Protein AF-A0A6J8ASG1-F1 (afdb_monomer_lite)

InterPro domains:
  IPR044840 Nucleoporin Nup188 [PTHR31431] (2-262)

Secondary structure (DSSP, 8-state):
-HHHHHHHHHHHT-HHHHHHHHHHHHS-S------HHHHHHHHH-----SS--HHHHHHHHHHHHHHHHHHHHHGGGS--HHHHHH-SS--TTTS---SBS--SPP-TT--SPPBHHHHHHIIIIIIIHHHHHHHT-----S---S----PPPHHHHHHHHHHHH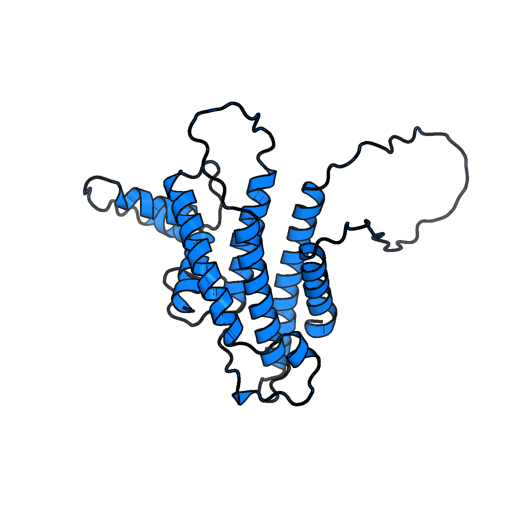HHHHHHHHHHHH-TTS-HHHHHHHHHHHHHHHHHHHHHHHHHHHHHS---------------------------------HHHHHHHHHHHHHHHT--

Foldseek 3Di:
DQLLLQLLLLCLLQLVLVQVVVVVVPDDPDDDPPPVPPNVVSLPDSDDDPDHDLVSQVVNLVSLVVSLVVLVVVLVLFDALVCLVPDLDDDLVSRDQQADLDQDDGHNPDPDGHHLNPLLSCQVSRLLVLLVVVLVCPDDDPDDPDDDRDRRDNVSSLSSNLSSLRSSLRSLSSQLSDPPRDPVSNLSSLVSVLVSLVVSLVSVVVSVVSPDPPPPDDPDDDDDDDDDDDDDPDDDPDDDDDPDDVSVVSSVVSVVSSVPPSD

Organism: Mytilus coruscus (NCBI:txid42192)

Sequence (263 aa):
MMYMSQTFIAFLMRPRYLQQILEQQNGPTSRPRFTASPVLQQQSSTEDIDKPSKQLVHIQHRMLDVLSYSLSSLKKFTPDLCEILHEQNMDYSEFDPFLALAFSGPSPDQDSIPSFGTFTSCIRDVCVKLLMKEVRSPHKNSNSEDGSPELIPKNLIHYVMENALYIVMSQATRYLRDPHLPSSEKQLLKRELGTEMNYFLMELQRYLRRGTPSSPSAAKSPRPGLSTTTPLLGRSLSQSSFASTPETEFFKFVQEFVIQVLK

pLDDT: mean 78.83, std 21.43, range [29.73, 98.44]

Radius of gyration: 22.39 Å; chains: 1; bounding box: 78×38×60 Å

Structure (mmCIF, N/CA/C/O backbone):
data_AF-A0A6J8ASG1-F1
#
_entry.id   AF-A0A6J8ASG1-F1
#
loop_
_atom_site.group_PDB
_atom_site.id
_atom_site.type_symbol
_atom_site.label_atom_id
_atom_site.label_alt_id
_atom_site.label_comp_id
_atom_site.label_asym_id
_atom_site.label_entity_id
_atom_site.label_seq_id
_atom_site.pdbx_PDB_ins_code
_atom_site.Cartn_x
_atom_site.Cartn_y
_atom_site.Cartn_z
_atom_site.occupancy
_atom_site.B_iso_or_equiv
_atom_site.auth_seq_id
_atom_site.auth_comp_id
_atom_site.auth_asym_id
_atom_site.auth_atom_id
_atom_site.pdbx_PDB_model_num
ATOM 1 N N . MET A 1 1 ? -14.259 -6.152 -5.388 1.00 81.44 1 MET A N 1
ATOM 2 C CA . MET A 1 1 ? -13.269 -5.903 -4.313 1.00 81.44 1 MET A CA 1
ATOM 3 C C . MET A 1 1 ? -12.611 -4.541 -4.464 1.00 81.44 1 MET A C 1
ATOM 5 O O . MET A 1 1 ? -12.767 -3.746 -3.558 1.00 81.44 1 MET A O 1
ATOM 9 N N . MET A 1 2 ? -11.997 -4.221 -5.609 1.00 86.00 2 MET A N 1
ATOM 10 C CA . MET A 1 2 ? -11.327 -2.928 -5.850 1.00 86.00 2 MET A CA 1
ATOM 11 C C . MET A 1 2 ? -12.166 -1.680 -5.523 1.00 86.00 2 MET A C 1
ATOM 13 O O . MET A 1 2 ? -11.762 -0.891 -4.673 1.00 86.00 2 MET A O 1
ATOM 17 N N . TYR A 1 3 ? -13.355 -1.541 -6.121 1.00 87.12 3 TYR A N 1
ATOM 18 C CA . TYR A 1 3 ? -14.249 -0.404 -5.855 1.00 87.12 3 TYR A CA 1
ATOM 19 C C . TYR A 1 3 ? -14.647 -0.299 -4.380 1.00 87.12 3 TYR A C 1
ATOM 21 O O . TYR A 1 3 ? -14.571 0.766 -3.784 1.00 87.12 3 TYR A O 1
ATOM 29 N N . MET A 1 4 ? -14.979 -1.432 -3.755 1.00 89.81 4 MET A N 1
ATOM 30 C CA . MET A 1 4 ? -15.307 -1.480 -2.329 1.00 89.81 4 MET A CA 1
ATOM 31 C C . MET A 1 4 ? -14.129 -1.019 -1.461 1.00 89.81 4 MET A C 1
ATOM 33 O O . MET A 1 4 ? -14.323 -0.218 -0.552 1.00 89.81 4 MET A O 1
ATOM 37 N N . SER A 1 5 ? -12.908 -1.488 -1.750 1.00 92.00 5 SER A N 1
ATOM 38 C CA . SER A 1 5 ? -11.701 -1.072 -1.033 1.00 92.00 5 SER A CA 1
ATOM 39 C C . SER A 1 5 ? -11.482 0.433 -1.151 1.00 92.00 5 SER A C 1
ATOM 41 O O . SER A 1 5 ? -11.270 1.093 -0.140 1.00 92.00 5 SER A O 1
ATOM 43 N N . GLN A 1 6 ? -11.611 0.989 -2.355 1.00 93.06 6 GLN A N 1
ATOM 44 C CA . GLN A 1 6 ? -11.495 2.425 -2.603 1.00 93.06 6 GLN A CA 1
ATOM 45 C C . GLN A 1 6 ? -12.528 3.238 -1.821 1.00 93.06 6 GLN A C 1
ATOM 47 O O . GLN A 1 6 ? -12.157 4.173 -1.112 1.00 93.06 6 GLN A O 1
ATOM 52 N N . THR A 1 7 ? -13.804 2.854 -1.885 1.00 93.81 7 THR A N 1
ATOM 53 C CA . THR A 1 7 ? -14.880 3.509 -1.135 1.00 93.81 7 THR A CA 1
ATOM 54 C C . THR A 1 7 ? -14.634 3.427 0.373 1.00 93.81 7 THR A C 1
ATOM 56 O O . THR A 1 7 ? -14.780 4.420 1.085 1.00 93.81 7 THR A O 1
ATOM 59 N N . PHE A 1 8 ? -14.204 2.270 0.883 1.00 95.38 8 PHE A N 1
ATOM 60 C CA . PHE A 1 8 ? -13.930 2.101 2.310 1.00 95.38 8 PHE A CA 1
ATOM 61 C C . PHE A 1 8 ? -12.750 2.944 2.771 1.00 95.38 8 PHE A C 1
ATOM 63 O O . PHE A 1 8 ? -12.862 3.622 3.790 1.00 95.38 8 PHE A O 1
ATOM 70 N N . ILE A 1 9 ? -11.658 2.971 2.007 1.00 96.25 9 ILE A N 1
ATOM 71 C CA . ILE A 1 9 ? -10.519 3.848 2.283 1.00 96.25 9 ILE A CA 1
ATOM 72 C C . ILE A 1 9 ? -10.985 5.310 2.283 1.00 96.25 9 ILE A C 1
ATOM 74 O O . ILE A 1 9 ? -10.692 6.037 3.230 1.00 96.25 9 ILE A O 1
ATOM 78 N N . ALA A 1 10 ? -11.782 5.731 1.295 1.00 94.62 10 ALA A N 1
ATOM 79 C CA . ALA A 1 10 ? -12.284 7.100 1.206 1.00 94.62 10 ALA A CA 1
ATOM 80 C C . ALA A 1 10 ? -13.092 7.530 2.443 1.00 94.62 10 ALA A C 1
ATOM 82 O O . ALA A 1 10 ? -12.917 8.653 2.926 1.00 94.62 10 ALA A O 1
ATOM 83 N N . PHE A 1 11 ? -13.941 6.652 2.980 1.00 94.50 11 PHE A N 1
ATOM 84 C CA . PHE A 1 11 ? -14.685 6.917 4.214 1.00 94.50 11 PHE A CA 1
ATOM 85 C C . PHE A 1 11 ? -13.800 6.878 5.463 1.00 94.50 11 PHE A C 1
ATOM 87 O O . PHE A 1 11 ? -13.909 7.754 6.320 1.00 94.50 11 PHE A O 1
ATOM 94 N N . LEU A 1 12 ? -12.897 5.899 5.570 1.00 94.69 12 LEU A N 1
ATOM 95 C CA . LEU A 1 12 ? -12.001 5.746 6.721 1.00 94.69 12 LEU A CA 1
ATOM 96 C C . LEU A 1 12 ? -11.049 6.940 6.882 1.00 94.69 12 LEU A C 1
ATOM 98 O O . LEU A 1 12 ? -10.751 7.336 8.008 1.00 94.69 12 LEU A O 1
ATOM 102 N N . MET A 1 13 ? -10.633 7.559 5.775 1.00 92.94 13 MET A N 1
ATOM 103 C CA . MET A 1 13 ? -9.840 8.796 5.768 1.00 92.94 13 MET A CA 1
ATOM 104 C C . MET A 1 13 ? -10.594 10.026 6.286 1.00 92.94 13 MET A C 1
ATOM 106 O O . MET A 1 13 ? -9.968 11.031 6.631 1.00 92.94 13 MET A O 1
ATOM 110 N N . ARG A 1 14 ? -11.931 9.974 6.295 1.00 91.38 14 ARG A N 1
ATOM 111 C CA . ARG A 1 14 ? -12.829 11.104 6.566 1.00 91.38 14 ARG A CA 1
ATOM 112 C C . ARG A 1 14 ? -13.799 10.742 7.693 1.00 91.38 14 ARG A C 1
ATOM 114 O O . ARG A 1 14 ? -15.012 10.662 7.480 1.00 91.38 14 ARG A O 1
ATOM 121 N N . PRO A 1 15 ? -13.293 10.532 8.920 1.00 89.06 15 PRO A N 1
ATOM 122 C CA . PRO A 1 15 ? -14.107 10.024 10.019 1.00 89.06 15 PRO A CA 1
ATOM 123 C C . PRO A 1 15 ? -15.251 10.984 10.390 1.00 89.06 15 PRO A C 1
ATOM 125 O O . PRO A 1 15 ? -16.315 10.522 10.792 1.00 89.06 15 PRO A O 1
ATOM 128 N N . ARG A 1 16 ? -15.076 12.303 10.197 1.00 88.25 16 ARG A N 1
ATOM 129 C CA . ARG A 1 16 ? -16.136 13.315 10.385 1.00 88.25 16 ARG A CA 1
ATOM 130 C C . ARG A 1 16 ? -17.312 13.114 9.445 1.00 88.25 16 ARG A C 1
ATOM 132 O O . ARG A 1 16 ? -18.456 13.101 9.888 1.00 88.25 16 ARG A O 1
ATOM 139 N N . TYR A 1 17 ? -17.018 12.915 8.164 1.00 88.62 17 TYR A N 1
ATOM 140 C CA . TYR A 1 17 ? -18.048 12.670 7.167 1.00 88.62 17 TYR A CA 1
ATOM 141 C C . TYR A 1 17 ? -18.805 11.370 7.463 1.00 88.62 17 TYR A C 1
ATOM 143 O O . TYR A 1 17 ? -20.034 11.349 7.450 1.00 88.62 17 TYR A O 1
ATOM 151 N N . LEU A 1 18 ? -18.080 10.310 7.835 1.00 89.00 18 LEU A N 1
ATOM 152 C CA . LEU A 1 18 ? -18.690 9.043 8.234 1.00 89.00 18 LEU A CA 1
ATOM 153 C C . LEU A 1 18 ? -19.595 9.201 9.467 1.00 89.00 18 LEU A C 1
ATOM 155 O O . LEU A 1 18 ? -20.713 8.693 9.469 1.00 89.00 18 LEU A O 1
ATOM 159 N N . GLN A 1 19 ? -19.159 9.943 10.490 1.00 88.94 19 GLN A N 1
ATOM 160 C CA . GLN A 1 19 ? -19.978 10.213 11.674 1.00 88.94 19 GLN A CA 1
ATOM 161 C C . GLN A 1 19 ? -21.281 10.934 11.314 1.00 88.94 19 GLN A C 1
ATOM 163 O O . GLN A 1 19 ? -22.344 10.546 11.791 1.00 88.94 19 GLN A O 1
ATOM 168 N N . GLN A 1 20 ? -21.212 11.934 10.437 1.00 86.06 20 GLN A N 1
ATOM 169 C CA . GLN A 1 20 ? -22.385 12.681 10.003 1.00 86.06 20 GLN A CA 1
ATOM 170 C C . GLN A 1 20 ? -23.402 11.791 9.273 1.00 86.06 20 GLN A C 1
ATOM 172 O O . GLN A 1 20 ? -24.600 11.899 9.528 1.00 86.06 20 GLN A O 1
ATOM 177 N N . ILE A 1 21 ? -22.943 10.900 8.387 1.00 88.31 21 ILE A N 1
ATOM 178 C CA . ILE A 1 21 ? -23.825 9.948 7.693 1.00 88.31 21 ILE A CA 1
ATOM 179 C C . ILE A 1 21 ? -24.545 9.052 8.708 1.00 88.31 21 ILE A C 1
ATOM 181 O O . ILE A 1 21 ? -25.750 8.836 8.595 1.00 88.31 21 ILE A O 1
ATOM 185 N N . LEU A 1 22 ? -23.828 8.565 9.724 1.00 88.25 22 LEU A N 1
ATOM 186 C CA . LEU A 1 22 ? -24.407 7.719 10.772 1.00 88.25 22 LEU A CA 1
ATOM 187 C C . LEU A 1 22 ? -25.430 8.483 11.628 1.00 88.25 22 LEU A C 1
ATOM 189 O O . LEU A 1 22 ? -26.488 7.950 11.955 1.00 88.25 22 LEU A O 1
ATOM 193 N N . GLU A 1 23 ? -25.153 9.744 11.958 1.00 86.06 23 GLU A N 1
ATOM 194 C CA . GLU A 1 23 ? -26.078 10.605 12.704 1.00 86.06 23 GLU A CA 1
ATOM 195 C C . GLU A 1 23 ? -27.350 10.923 11.903 1.00 86.06 23 GLU A C 1
ATOM 197 O O . GLU A 1 23 ? -28.443 10.936 12.469 1.00 86.06 23 GLU A O 1
ATOM 202 N N . GLN A 1 24 ? -27.237 11.112 10.584 1.00 82.12 24 GLN A N 1
ATOM 203 C CA . GLN A 1 24 ? -28.389 11.317 9.699 1.00 82.12 24 GLN A CA 1
ATOM 204 C C . GLN A 1 24 ? -29.302 10.087 9.618 1.00 82.12 24 GLN A C 1
ATOM 206 O O . GLN A 1 24 ? -30.515 10.245 9.498 1.00 82.12 24 GLN A O 1
ATOM 211 N N . GLN A 1 25 ? -28.748 8.875 9.712 1.00 74.38 25 GLN A N 1
ATOM 212 C CA . GLN A 1 25 ? -29.531 7.634 9.684 1.00 74.38 25 GLN A CA 1
ATOM 213 C C . GLN A 1 25 ? -30.264 7.342 11.002 1.00 74.38 25 GLN A C 1
ATOM 215 O O . GLN A 1 25 ? -31.289 6.665 10.989 1.00 74.38 25 GLN A O 1
ATOM 220 N N . ASN A 1 26 ? -29.774 7.868 12.127 1.00 67.00 26 ASN A N 1
ATOM 221 C CA . ASN A 1 26 ? -30.341 7.625 13.457 1.00 67.00 26 ASN A CA 1
ATOM 222 C C . ASN A 1 26 ? -31.403 8.661 13.888 1.00 67.00 26 ASN A C 1
ATOM 224 O O . ASN A 1 26 ? -32.018 8.506 14.945 1.00 67.00 26 ASN A O 1
ATOM 228 N N . GLY A 1 27 ? -31.611 9.736 13.121 1.00 57.19 27 GLY A N 1
ATOM 229 C CA . GLY A 1 27 ? -32.615 10.759 13.428 1.00 57.19 27 GLY A CA 1
ATOM 230 C C . GLY A 1 27 ? -34.039 10.334 13.030 1.00 57.19 27 GLY A C 1
ATOM 231 O O . GLY A 1 27 ? -34.211 9.691 11.994 1.00 57.19 27 GLY A O 1
ATOM 232 N N . PRO A 1 28 ? -35.093 10.717 13.785 1.00 52.94 28 PRO A N 1
ATOM 233 C CA . PRO A 1 28 ? -36.467 10.538 13.322 1.00 52.94 28 PRO A CA 1
ATOM 234 C C . PRO A 1 28 ? -36.624 11.340 12.032 1.00 52.94 28 PRO A C 1
ATOM 236 O O . PRO A 1 28 ? -36.251 12.510 12.032 1.00 52.94 28 PRO A O 1
ATOM 239 N N . THR A 1 29 ? -37.137 10.719 10.962 1.00 52.03 29 THR A N 1
ATOM 240 C CA . THR A 1 29 ? -37.460 11.311 9.646 1.00 52.03 29 THR A CA 1
ATOM 241 C C . THR A 1 29 ? -37.723 12.817 9.726 1.00 52.03 29 THR A C 1
ATOM 243 O O . THR A 1 29 ? -38.857 13.259 9.906 1.00 52.03 29 THR A O 1
ATOM 246 N N . SER A 1 30 ? -36.666 13.618 9.623 1.00 45.28 30 SER A N 1
ATOM 247 C CA . SER A 1 30 ? -36.741 15.068 9.696 1.00 45.28 30 SER A CA 1
ATOM 248 C C . SER A 1 30 ? -36.049 15.600 8.463 1.00 45.28 30 SER A C 1
ATOM 250 O O . SER A 1 30 ? -34.918 15.246 8.141 1.00 45.28 30 SER A O 1
ATOM 252 N N . ARG A 1 31 ? -36.846 16.372 7.734 1.00 46.69 31 ARG A N 1
ATOM 253 C CA . ARG A 1 31 ? -36.646 16.927 6.398 1.00 46.69 31 ARG A CA 1
ATOM 254 C C . ARG A 1 31 ? -35.209 17.403 6.148 1.00 46.69 31 ARG A C 1
ATOM 256 O O . ARG A 1 31 ? -34.569 17.907 7.072 1.00 46.69 31 ARG A O 1
ATOM 263 N N . PRO A 1 32 ? -34.731 17.351 4.893 1.00 43.59 32 PRO A N 1
ATOM 264 C CA . PRO A 1 32 ? -33.376 17.757 4.570 1.00 43.59 32 PRO A CA 1
ATOM 265 C C . PRO A 1 32 ? -33.218 19.252 4.859 1.00 43.59 32 PRO A C 1
ATOM 267 O O . PRO A 1 32 ? -33.731 20.106 4.136 1.00 43.59 32 PRO A O 1
ATOM 270 N N . ARG A 1 33 ? -32.497 19.592 5.932 1.00 44.00 33 ARG A N 1
ATOM 271 C CA . ARG A 1 33 ? -31.908 20.924 6.067 1.00 44.00 33 ARG A CA 1
ATOM 272 C C . ARG A 1 33 ? -30.740 20.977 5.091 1.00 44.00 33 ARG A C 1
ATOM 274 O O . ARG A 1 33 ? -29.605 20.702 5.459 1.00 44.00 33 ARG A O 1
ATOM 281 N N . PHE A 1 34 ? -31.032 21.317 3.839 1.00 44.97 34 PHE A N 1
ATOM 282 C CA . PHE A 1 34 ? -30.025 21.767 2.885 1.00 44.97 34 PHE A CA 1
ATOM 283 C C . PHE A 1 34 ? -29.483 23.129 3.339 1.00 44.97 34 PHE A C 1
ATOM 285 O O . PHE A 1 34 ? -29.792 24.169 2.769 1.00 44.97 34 PHE A O 1
ATOM 292 N N . THR A 1 35 ? -28.650 23.138 4.376 1.00 44.16 35 THR A N 1
ATOM 293 C CA . THR A 1 35 ? -27.533 24.077 4.409 1.00 44.16 35 THR A CA 1
ATOM 294 C C . THR A 1 35 ? -26.377 23.329 3.754 1.00 44.16 35 THR A C 1
ATOM 296 O O . THR A 1 35 ? -25.654 22.568 4.383 1.00 44.16 35 THR A O 1
ATOM 299 N N . ALA A 1 36 ? -26.256 23.467 2.433 1.00 48.47 36 ALA A N 1
ATOM 300 C CA . ALA A 1 36 ? -25.271 22.739 1.627 1.00 48.47 36 ALA A CA 1
ATOM 301 C C . ALA A 1 36 ? -23.806 23.051 2.016 1.00 48.47 36 ALA A C 1
ATOM 303 O O . ALA A 1 36 ? -22.899 22.302 1.670 1.00 48.47 36 ALA A O 1
ATOM 304 N N . SER A 1 37 ? -23.572 24.129 2.771 1.00 48.84 37 SER A N 1
ATOM 305 C CA . SER A 1 37 ? -22.233 24.641 3.080 1.00 48.84 37 SER A CA 1
ATOM 306 C C . SER A 1 37 ? -21.401 23.756 4.042 1.00 48.84 37 SER A C 1
ATOM 308 O O . SER A 1 37 ? -20.299 23.360 3.663 1.00 48.84 37 SER A O 1
ATOM 310 N N . PRO A 1 38 ? -21.884 23.343 5.238 1.00 55.47 38 PRO A N 1
ATOM 311 C CA . PRO A 1 38 ? -21.090 22.506 6.152 1.00 55.47 38 PRO A CA 1
ATOM 312 C C . PRO A 1 38 ? -20.837 21.070 5.662 1.00 55.47 38 PRO A C 1
ATOM 314 O O . PRO A 1 38 ? -19.807 20.492 6.005 1.00 55.47 38 PRO A O 1
ATOM 317 N N . VAL A 1 39 ? -21.743 20.488 4.864 1.00 54.56 39 VAL A N 1
ATOM 318 C CA . VAL A 1 39 ? -21.630 19.089 4.402 1.00 54.56 39 VAL A CA 1
ATOM 319 C C . VAL A 1 39 ? -20.539 18.938 3.342 1.00 54.56 39 VAL A C 1
ATOM 321 O O . VAL A 1 39 ? -19.682 18.068 3.472 1.00 54.56 39 VAL A O 1
ATOM 324 N N . LEU A 1 40 ? -20.510 19.836 2.349 1.00 56.50 40 LEU A N 1
ATOM 325 C CA . LEU A 1 40 ? -19.475 19.856 1.307 1.00 56.50 40 LEU A CA 1
ATOM 326 C C . LEU A 1 40 ? -18.078 20.073 1.904 1.00 56.50 40 LEU A C 1
ATOM 328 O O . LEU A 1 40 ? -17.109 19.425 1.509 1.00 56.50 40 LEU A O 1
ATOM 332 N N . GLN A 1 41 ? -17.970 20.946 2.911 1.00 60.34 41 GLN A N 1
ATOM 333 C CA . GLN A 1 41 ? -16.689 21.218 3.555 1.00 60.34 41 GLN A CA 1
ATOM 334 C C . GLN A 1 41 ? -16.189 20.011 4.367 1.00 60.34 41 GLN A C 1
ATOM 336 O O . GLN A 1 41 ? -14.999 19.695 4.330 1.00 60.34 41 GLN A O 1
ATOM 341 N N . GLN A 1 42 ? -17.083 19.271 5.028 1.00 59.69 42 GLN A N 1
ATOM 342 C CA . GLN A 1 42 ? -16.719 18.067 5.784 1.00 59.69 42 GLN A CA 1
ATOM 343 C C . GLN A 1 42 ? -16.468 16.835 4.904 1.00 59.69 42 GLN A C 1
ATOM 345 O O . GLN A 1 42 ? -15.614 16.027 5.262 1.00 59.69 42 GLN A O 1
ATOM 350 N N . GLN A 1 43 ? -17.101 16.726 3.730 1.00 59.38 43 GLN A N 1
ATOM 351 C CA . GLN A 1 43 ? -16.775 15.711 2.712 1.00 59.38 43 GLN A CA 1
ATOM 352 C C . GLN A 1 43 ? -15.320 15.795 2.234 1.00 59.38 43 GLN A C 1
ATOM 354 O O . GLN A 1 43 ? -14.708 14.787 1.886 1.00 59.38 43 GLN A O 1
ATOM 359 N N . SER A 1 44 ? -14.741 16.994 2.238 1.00 63.75 44 SER A N 1
ATOM 360 C CA . SER A 1 44 ? -13.332 17.201 1.892 1.00 63.75 44 SER A CA 1
ATOM 361 C C . SER A 1 44 ? -12.378 17.091 3.089 1.00 63.75 44 SER A C 1
ATOM 363 O O . SER A 1 44 ? -11.172 16.939 2.905 1.00 63.75 44 SER A O 1
ATOM 365 N N . SER A 1 45 ? -12.900 17.144 4.320 1.00 74.06 45 SER A N 1
ATOM 366 C CA . SER A 1 45 ? -12.084 17.210 5.530 1.00 74.06 45 SER A CA 1
ATOM 367 C C . SER A 1 45 ? -11.536 15.838 5.921 1.00 74.06 45 SER A C 1
ATOM 369 O O . SER A 1 45 ? -12.278 14.908 6.238 1.00 74.06 45 SER A O 1
ATOM 371 N N . THR A 1 46 ? -10.209 15.738 5.973 1.00 76.31 46 THR A N 1
ATOM 372 C CA . THR A 1 46 ? -9.473 14.590 6.527 1.00 76.31 46 THR A CA 1
ATOM 373 C C . THR A 1 46 ? -9.078 14.806 7.992 1.00 76.31 46 THR A C 1
ATOM 375 O O . THR A 1 46 ? -8.147 14.157 8.488 1.00 76.31 46 THR A O 1
ATOM 378 N N . GLU A 1 47 ? -9.701 15.784 8.660 1.00 76.94 47 GLU A N 1
ATOM 379 C CA . GLU A 1 47 ? -9.434 16.089 10.063 1.00 76.94 47 GLU A CA 1
ATOM 380 C C . GLU A 1 47 ? -10.002 15.011 10.985 1.00 76.94 47 GLU A C 1
ATOM 382 O O . GLU A 1 47 ? -11.048 14.404 10.733 1.00 76.94 47 GLU A O 1
ATOM 387 N N . ASP A 1 48 ? -9.304 14.807 12.097 1.00 73.50 48 ASP A N 1
ATOM 388 C CA . ASP A 1 48 ? -9.709 13.849 13.110 1.00 73.50 48 ASP A CA 1
ATOM 389 C C . ASP A 1 48 ? -10.874 14.359 13.973 1.00 73.50 48 ASP A C 1
ATOM 391 O O . ASP A 1 48 ? -11.207 15.550 14.016 1.00 73.50 48 ASP A O 1
ATOM 395 N N . ILE A 1 49 ? -11.511 13.407 14.657 1.00 79.62 49 ILE A N 1
ATOM 396 C CA . ILE A 1 49 ? -12.528 13.645 15.680 1.00 79.62 49 ILE A CA 1
ATOM 397 C C . ILE A 1 49 ? -11.895 13.368 17.043 1.00 79.62 49 ILE A C 1
ATOM 399 O O . ILE A 1 49 ? -11.400 1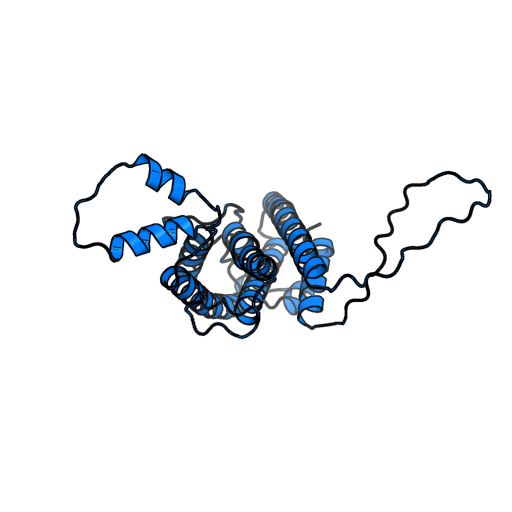2.263 17.269 1.00 79.62 49 ILE A O 1
ATOM 403 N N . ASP A 1 50 ? -11.952 14.343 17.952 1.00 74.81 50 ASP A N 1
ATOM 404 C CA . ASP A 1 50 ? -11.373 14.219 19.298 1.00 74.81 50 ASP A CA 1
ATOM 405 C C . ASP A 1 50 ? -12.099 13.182 20.170 1.00 74.81 50 ASP A C 1
ATOM 407 O O . ASP A 1 50 ? -11.478 12.508 20.991 1.00 74.81 50 ASP A O 1
ATOM 411 N N . LYS A 1 51 ? -13.419 13.036 19.994 1.00 79.62 51 LYS A N 1
ATOM 412 C CA . LYS A 1 51 ? -14.260 12.070 20.718 1.00 79.62 51 LYS A CA 1
ATOM 413 C C . LYS A 1 51 ? -15.186 11.320 19.752 1.00 79.62 51 LYS A C 1
ATOM 415 O O . LYS A 1 51 ? -16.316 11.760 19.543 1.00 79.62 51 LYS A O 1
ATOM 420 N N . PRO A 1 52 ? -14.720 10.221 19.133 1.00 84.88 52 PRO A N 1
ATOM 421 C CA . PRO A 1 52 ? -15.541 9.443 18.213 1.00 84.88 52 PRO A CA 1
ATOM 422 C C . PRO A 1 52 ? -16.661 8.703 18.960 1.00 84.88 52 PRO A C 1
ATOM 424 O O . PRO A 1 52 ? -16.471 8.236 20.085 1.00 84.88 52 PRO A O 1
ATOM 427 N N . SER A 1 53 ? -17.831 8.572 18.329 1.00 87.12 53 SER A N 1
ATOM 428 C CA . SER A 1 53 ? -18.937 7.779 18.878 1.00 87.12 53 SER A CA 1
ATOM 429 C C . SER A 1 53 ? -18.613 6.277 18.853 1.00 87.12 53 SER A C 1
ATOM 431 O O . SER A 1 53 ? -17.867 5.808 17.993 1.00 87.12 53 SER A O 1
ATOM 433 N N . LYS A 1 54 ? -19.199 5.486 19.766 1.00 88.44 54 LYS A N 1
ATOM 434 C CA . LYS A 1 54 ? -19.011 4.018 19.783 1.00 88.44 54 LYS A CA 1
ATOM 435 C C . LYS A 1 54 ? -19.416 3.373 18.454 1.00 88.44 54 LYS A C 1
ATOM 437 O O . LYS A 1 54 ? -18.717 2.499 17.953 1.00 88.44 54 LYS A O 1
ATOM 442 N N . GLN A 1 55 ? -20.518 3.847 17.869 1.00 89.50 55 GLN A N 1
ATOM 443 C CA . GLN A 1 55 ? -20.997 3.381 16.571 1.00 89.50 55 GLN A CA 1
ATOM 444 C C 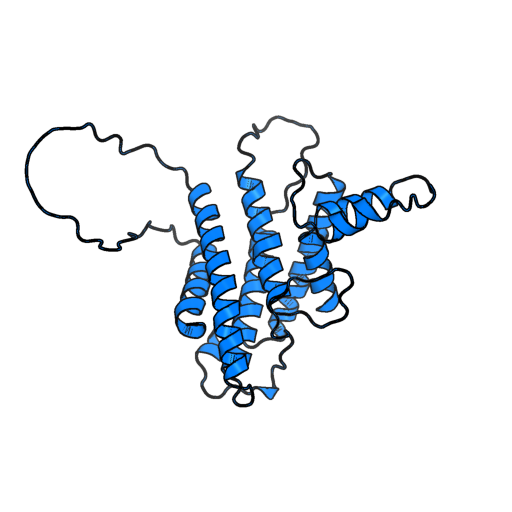. GLN A 1 55 ? -19.993 3.693 15.456 1.00 89.50 55 GLN A C 1
ATOM 446 O O . GLN A 1 55 ? -19.730 2.823 14.634 1.00 89.50 55 GLN A O 1
ATOM 451 N N . LEU A 1 56 ? -19.387 4.887 15.445 1.00 90.75 56 LEU A N 1
ATOM 452 C CA . LEU A 1 56 ? -18.360 5.231 14.460 1.00 90.75 56 LEU A CA 1
ATOM 453 C C . LEU A 1 56 ? -17.175 4.269 14.543 1.00 90.75 56 LEU A C 1
ATOM 455 O O . LEU A 1 56 ? -16.773 3.722 13.522 1.00 90.75 56 LEU A O 1
ATOM 459 N N . VAL A 1 57 ? -16.644 4.032 15.745 1.00 91.12 57 VAL A N 1
ATOM 460 C CA . VAL A 1 57 ? -15.483 3.148 15.920 1.00 91.12 57 VAL A CA 1
ATOM 461 C C . VAL A 1 57 ? -15.815 1.708 15.525 1.00 91.12 57 VAL A C 1
ATOM 463 O O . VAL A 1 57 ? -15.024 1.068 14.835 1.00 91.12 57 VAL A O 1
ATOM 466 N N . HIS A 1 58 ? -17.015 1.225 15.862 1.00 92.06 58 HIS A N 1
ATOM 467 C CA . HIS A 1 58 ? -17.496 -0.083 15.418 1.00 92.06 58 HIS A CA 1
ATOM 468 C C . HIS A 1 58 ? -17.563 -0.186 13.885 1.00 92.06 58 HIS A C 1
ATOM 470 O O . HIS A 1 58 ? -17.079 -1.155 13.305 1.00 92.06 58 HIS A O 1
ATOM 476 N N . ILE A 1 59 ? -18.109 0.824 13.202 1.00 93.94 59 ILE A N 1
ATOM 477 C CA . ILE A 1 59 ? -18.166 0.839 11.734 1.00 93.94 59 ILE A CA 1
ATOM 478 C C . ILE A 1 59 ? -16.759 0.909 11.132 1.00 93.94 59 ILE A C 1
ATOM 480 O O . ILE A 1 59 ? -16.464 0.155 10.209 1.00 93.94 59 ILE A O 1
ATOM 484 N N . GLN A 1 60 ? -15.862 1.732 11.682 1.00 94.69 60 GLN A N 1
ATOM 485 C CA . GLN A 1 60 ? -14.467 1.796 11.238 1.00 94.69 60 GLN A CA 1
ATOM 486 C C . GLN A 1 60 ? -13.760 0.442 11.373 1.00 94.69 60 GLN A C 1
ATOM 488 O O . GLN A 1 60 ? -13.080 0.018 10.440 1.00 94.69 60 GLN A O 1
ATOM 493 N N . HIS A 1 61 ? -13.965 -0.260 12.491 1.00 95.19 61 HIS A N 1
ATOM 494 C CA . HIS A 1 61 ? -13.463 -1.617 12.694 1.00 95.19 61 HIS A CA 1
ATOM 495 C C . HIS A 1 61 ? -13.984 -2.570 11.616 1.00 95.19 61 HIS A C 1
ATOM 497 O O . HIS A 1 61 ? -13.203 -3.237 10.945 1.00 95.19 61 HIS A O 1
ATOM 503 N N . ARG A 1 62 ? -15.304 -2.613 11.398 1.00 95.62 62 ARG A N 1
ATOM 504 C CA . ARG A 1 62 ? -15.922 -3.503 10.402 1.00 95.62 62 ARG A CA 1
ATOM 505 C C . ARG A 1 62 ? -15.458 -3.198 8.977 1.00 95.62 62 ARG A C 1
ATOM 507 O O . ARG A 1 62 ? -15.242 -4.122 8.198 1.00 95.62 62 ARG A O 1
ATOM 514 N N . MET A 1 63 ? -15.280 -1.924 8.635 1.00 96.88 63 MET A N 1
ATOM 515 C CA . MET A 1 63 ? -14.740 -1.521 7.334 1.00 96.88 63 MET A CA 1
ATOM 516 C C . MET A 1 63 ? -13.285 -1.969 7.170 1.00 96.88 63 MET A C 1
ATOM 518 O O . MET A 1 63 ? -12.936 -2.467 6.103 1.00 96.88 63 MET A O 1
ATOM 522 N N . LEU A 1 64 ? -12.456 -1.853 8.214 1.00 96.88 64 LEU A N 1
ATOM 523 C CA . LEU A 1 64 ? -11.078 -2.356 8.202 1.00 96.88 64 LEU A CA 1
ATOM 524 C C . LEU A 1 64 ? -11.003 -3.881 8.120 1.00 96.88 64 LEU A C 1
ATOM 526 O O . LEU A 1 64 ? -10.176 -4.387 7.366 1.00 96.88 64 LEU A O 1
ATOM 530 N N . ASP A 1 65 ? -11.878 -4.610 8.816 1.00 96.38 65 ASP A N 1
ATOM 531 C CA . ASP A 1 65 ? -11.972 -6.071 8.702 1.00 96.38 65 ASP A CA 1
ATOM 532 C C . ASP A 1 65 ? -12.240 -6.484 7.253 1.00 96.38 65 ASP A C 1
ATOM 534 O O . ASP A 1 65 ? -11.513 -7.290 6.678 1.00 96.38 65 ASP A O 1
ATOM 538 N N . VAL A 1 66 ? -13.262 -5.905 6.621 1.00 97.00 66 VAL A N 1
ATOM 539 C CA . VAL A 1 66 ? -13.609 -6.231 5.229 1.00 97.00 66 VAL A CA 1
ATOM 540 C C . VAL A 1 66 ? -12.512 -5.784 4.260 1.00 97.00 66 VAL A C 1
ATOM 542 O O . VAL A 1 66 ? -12.206 -6.490 3.292 1.00 97.00 66 VAL A O 1
ATOM 545 N N . LEU A 1 67 ? -11.885 -4.635 4.528 1.00 97.25 67 LEU A N 1
ATOM 546 C CA . LEU A 1 67 ? -10.734 -4.172 3.764 1.00 97.25 67 LEU A CA 1
ATOM 547 C C . LEU A 1 67 ? -9.580 -5.174 3.869 1.00 97.25 67 LEU A C 1
ATOM 549 O O . LEU A 1 67 ? -8.977 -5.481 2.848 1.00 97.25 67 LEU A O 1
ATOM 553 N N . SER A 1 68 ? -9.328 -5.754 5.045 1.00 97.19 68 SER A N 1
ATOM 554 C CA . SER A 1 68 ? -8.271 -6.751 5.245 1.00 97.19 68 SER A CA 1
ATOM 555 C C . SER A 1 68 ? -8.442 -7.968 4.330 1.00 97.19 68 SER A C 1
ATOM 557 O O . SER A 1 68 ? -7.520 -8.308 3.593 1.00 97.19 68 SER A O 1
ATOM 559 N N . TYR A 1 69 ? -9.646 -8.549 4.263 1.00 96.56 69 TYR A N 1
ATOM 560 C CA . TYR A 1 69 ? -9.942 -9.665 3.359 1.00 96.56 69 TYR A CA 1
ATOM 561 C C . TYR A 1 69 ? -9.804 -9.266 1.889 1.00 96.56 69 TYR A C 1
ATOM 563 O O . TYR A 1 69 ? -9.291 -10.038 1.074 1.00 96.56 69 TYR A O 1
ATOM 571 N N . SER A 1 70 ? -10.240 -8.051 1.548 1.00 96.50 70 SER A N 1
ATOM 572 C CA . SER A 1 70 ? -10.146 -7.531 0.184 1.00 96.50 70 SER A CA 1
ATOM 573 C C . SER A 1 70 ? -8.691 -7.366 -0.252 1.00 96.50 70 SER A C 1
ATOM 575 O O . SER A 1 70 ? -8.331 -7.812 -1.337 1.00 96.50 70 SER A O 1
ATOM 577 N N . LEU A 1 71 ? -7.838 -6.786 0.597 1.00 96.88 71 LEU A N 1
ATOM 578 C CA . LEU A 1 71 ? -6.413 -6.601 0.322 1.00 96.88 71 LEU A CA 1
ATOM 579 C C . LEU A 1 71 ? -5.683 -7.943 0.216 1.00 96.88 71 LEU A C 1
ATOM 581 O O . LEU A 1 71 ? -4.954 -8.169 -0.745 1.00 96.88 71 LEU A O 1
ATOM 585 N N . SER A 1 72 ? -5.933 -8.874 1.135 1.00 96.19 72 SER A N 1
ATOM 586 C CA . SER A 1 72 ? -5.323 -10.208 1.082 1.00 96.19 72 SER A CA 1
ATOM 587 C C . SER A 1 72 ? -5.716 -10.988 -0.168 1.00 96.19 72 SER A C 1
ATOM 589 O O . SER A 1 72 ? -4.919 -11.766 -0.691 1.00 96.19 72 SER A O 1
ATOM 591 N N . SER A 1 73 ? -6.926 -10.755 -0.678 1.00 95.31 73 SER A N 1
ATOM 592 C CA . SER A 1 73 ? -7.370 -11.327 -1.947 1.00 95.31 73 SER A CA 1
ATOM 593 C C . SER A 1 73 ? -6.732 -10.616 -3.143 1.00 95.31 73 SER A C 1
ATOM 595 O O . SER A 1 73 ? -6.264 -11.285 -4.056 1.00 95.31 73 SER A O 1
ATOM 597 N N . LEU A 1 74 ? -6.638 -9.279 -3.132 1.00 94.44 74 LEU A N 1
ATOM 598 C CA . LEU A 1 74 ? -5.955 -8.497 -4.177 1.00 94.44 74 LEU A CA 1
ATOM 599 C C . LEU A 1 74 ? -4.469 -8.851 -4.298 1.00 94.44 74 LEU A C 1
ATOM 601 O O . LEU A 1 74 ? -3.934 -8.870 -5.401 1.00 94.44 74 LEU A O 1
ATOM 605 N N . LYS A 1 75 ? -3.820 -9.220 -3.190 1.00 93.50 75 LYS A N 1
ATOM 606 C CA . LYS A 1 75 ? -2.446 -9.734 -3.181 1.00 93.50 75 LYS A CA 1
ATOM 607 C C . LYS A 1 75 ? -2.264 -10.990 -4.052 1.00 93.50 75 LYS A C 1
ATOM 609 O O . LYS A 1 75 ? -1.152 -11.267 -4.474 1.00 93.50 75 LYS A O 1
ATOM 614 N N . LYS A 1 76 ? -3.326 -11.748 -4.345 1.00 92.38 76 LYS A N 1
ATOM 615 C CA . LYS A 1 76 ? -3.267 -12.905 -5.258 1.00 92.38 76 LYS A CA 1
ATOM 616 C C . LYS A 1 76 ? -3.258 -12.521 -6.740 1.00 92.38 76 LYS A C 1
ATOM 618 O O . LYS A 1 76 ? -2.968 -13.374 -7.564 1.00 92.38 76 LYS A O 1
ATOM 623 N N . PHE A 1 77 ? -3.564 -11.266 -7.065 1.00 92.31 77 PHE A N 1
ATOM 624 C CA . PHE A 1 77 ? -3.606 -10.736 -8.433 1.00 92.31 77 PHE A CA 1
ATOM 625 C C . PHE A 1 77 ? -2.391 -9.859 -8.757 1.00 92.31 77 PHE A C 1
ATOM 627 O O . PHE A 1 77 ? -2.410 -9.080 -9.703 1.00 92.31 77 PHE A O 1
ATOM 634 N N . THR A 1 78 ? -1.339 -9.946 -7.947 1.00 93.19 78 THR A N 1
ATOM 635 C CA . THR A 1 78 ? -0.081 -9.230 -8.149 1.00 93.19 78 THR A CA 1
ATOM 636 C C . THR A 1 78 ? 1.060 -10.243 -8.049 1.00 93.19 78 THR A C 1
ATOM 638 O O . THR A 1 78 ? 0.920 -11.200 -7.283 1.00 93.19 78 THR A O 1
ATOM 641 N N . PRO A 1 79 ? 2.167 -10.061 -8.788 1.00 92.25 79 PRO A N 1
ATOM 642 C CA . PRO A 1 79 ? 3.285 -10.997 -8.737 1.00 92.25 79 PRO A CA 1
ATOM 643 C C . PRO A 1 79 ? 3.914 -11.029 -7.342 1.00 92.25 79 PRO A C 1
ATOM 645 O O . PRO A 1 79 ? 3.849 -10.036 -6.598 1.00 92.25 79 PRO A O 1
ATOM 648 N N . ASP A 1 80 ? 4.542 -12.148 -6.976 1.00 92.56 80 ASP A N 1
ATOM 649 C CA . ASP A 1 80 ? 5.259 -12.187 -5.709 1.00 92.56 80 ASP A CA 1
ATOM 650 C C . ASP A 1 80 ? 6.434 -11.202 -5.719 1.00 92.56 80 ASP A C 1
ATOM 652 O O . ASP A 1 80 ? 7.161 -11.084 -6.703 1.00 92.56 80 ASP A O 1
ATOM 656 N N . LEU A 1 81 ? 6.610 -10.466 -4.618 1.00 91.62 81 LEU A N 1
ATOM 657 C CA . LEU A 1 81 ? 7.636 -9.431 -4.510 1.00 91.62 81 LEU A CA 1
ATOM 658 C C . LEU A 1 81 ? 9.061 -9.970 -4.615 1.00 91.62 81 LEU A C 1
ATOM 660 O O . LEU A 1 81 ? 9.910 -9.315 -5.215 1.00 91.62 81 LEU A O 1
ATOM 664 N N . CYS A 1 82 ? 9.349 -11.119 -4.013 1.00 89.06 82 CYS A N 1
ATOM 665 C CA . CYS A 1 82 ? 10.686 -11.692 -4.071 1.00 89.06 82 CYS A CA 1
ATOM 666 C C . CYS A 1 82 ? 10.977 -12.200 -5.486 1.00 89.06 82 CYS A C 1
ATOM 668 O O . CYS A 1 82 ? 12.060 -11.936 -6.010 1.00 89.06 82 CYS A O 1
ATOM 670 N N . GLU A 1 83 ? 9.996 -12.853 -6.112 1.00 89.25 83 GLU A N 1
ATOM 671 C CA . GLU A 1 83 ? 10.086 -13.356 -7.486 1.00 89.25 83 GLU A CA 1
ATOM 672 C C . GLU A 1 83 ? 10.310 -12.208 -8.477 1.00 89.25 83 GLU A C 1
ATOM 674 O O . GLU A 1 83 ? 11.339 -12.168 -9.148 1.00 89.25 83 GLU A O 1
ATOM 679 N N . ILE A 1 84 ? 9.445 -11.187 -8.491 1.00 90.19 84 ILE A N 1
ATOM 680 C CA . ILE A 1 84 ? 9.556 -10.070 -9.444 1.00 90.19 84 ILE A CA 1
ATOM 681 C C . ILE A 1 84 ? 10.827 -9.229 -9.260 1.00 90.19 84 ILE A C 1
ATOM 683 O O . ILE A 1 84 ? 11.354 -8.653 -10.219 1.00 90.19 84 ILE A O 1
ATOM 687 N N . LEU A 1 85 ? 11.336 -9.115 -8.031 1.00 89.88 85 LEU A N 1
ATOM 688 C CA . LEU A 1 85 ? 12.588 -8.407 -7.782 1.00 89.88 85 LEU A CA 1
ATOM 689 C C . LEU A 1 85 ? 13.795 -9.210 -8.282 1.00 89.88 85 LEU A C 1
ATOM 691 O O . LEU A 1 85 ? 14.762 -8.599 -8.745 1.00 89.88 85 LEU A O 1
ATOM 695 N N . HIS A 1 86 ? 13.738 -10.542 -8.239 1.00 86.50 86 HIS A N 1
ATOM 696 C CA . HIS A 1 86 ? 14.850 -11.415 -8.609 1.00 86.50 86 HIS A CA 1
ATOM 697 C C . HIS A 1 86 ? 14.859 -11.812 -10.093 1.00 86.50 86 HIS A C 1
ATOM 699 O O . HIS A 1 86 ? 15.903 -11.746 -10.742 1.00 86.50 86 HIS A O 1
ATOM 705 N N . GLU A 1 87 ? 13.713 -12.204 -10.643 1.00 81.75 87 GLU A N 1
ATOM 706 C CA . GLU A 1 87 ? 13.600 -12.770 -11.986 1.00 81.75 87 GLU A CA 1
ATOM 707 C C . GLU A 1 87 ? 13.770 -11.705 -13.071 1.00 81.75 87 GLU A C 1
ATOM 709 O O . GLU A 1 87 ? 13.236 -10.601 -12.971 1.00 81.75 87 GLU A O 1
ATOM 714 N N . GLN A 1 88 ? 14.522 -12.015 -14.130 1.00 69.69 88 GLN A N 1
ATOM 715 C CA . GLN A 1 88 ? 14.770 -11.079 -15.238 1.00 69.69 88 GLN A CA 1
ATOM 716 C C . GLN A 1 88 ? 13.719 -11.158 -16.354 1.00 69.69 88 GLN A C 1
ATOM 718 O O . GLN A 1 88 ? 13.618 -10.230 -17.151 1.00 69.69 88 GLN A O 1
ATOM 723 N N . ASN A 1 89 ? 12.939 -12.236 -16.414 1.00 71.44 89 ASN A N 1
ATOM 724 C CA . ASN A 1 89 ? 12.091 -12.608 -17.548 1.00 71.44 89 ASN A CA 1
ATOM 725 C C . ASN A 1 89 ? 10.619 -12.821 -17.158 1.00 71.44 89 ASN A C 1
ATOM 727 O O . ASN A 1 89 ? 9.978 -13.739 -17.660 1.00 71.44 89 ASN A O 1
ATOM 731 N N . MET A 1 90 ? 10.093 -11.967 -16.280 1.00 74.62 90 MET A N 1
ATOM 732 C CA . MET A 1 90 ? 8.693 -12.034 -15.858 1.00 74.62 90 MET A CA 1
ATOM 733 C C . MET A 1 90 ? 7.731 -11.872 -17.046 1.00 74.62 90 MET A C 1
ATOM 735 O O . MET A 1 90 ? 7.897 -10.959 -17.859 1.00 74.62 90 MET A O 1
ATOM 739 N N . ASP A 1 91 ? 6.694 -12.711 -17.107 1.00 77.88 91 ASP A N 1
ATOM 740 C CA . ASP A 1 91 ? 5.592 -12.533 -18.050 1.00 77.88 91 ASP A CA 1
ATOM 741 C C . ASP A 1 91 ? 4.660 -11.411 -17.572 1.00 77.88 91 ASP A C 1
ATOM 743 O O . ASP A 1 91 ? 3.841 -11.565 -16.666 1.00 77.88 91 ASP A O 1
ATOM 747 N N . TYR A 1 92 ? 4.790 -10.243 -18.196 1.00 71.44 92 TYR A N 1
ATOM 748 C CA . TYR A 1 92 ? 3.968 -9.068 -17.899 1.00 71.44 92 TYR A CA 1
ATOM 749 C C . TYR A 1 92 ? 2.480 -9.278 -18.195 1.00 71.44 92 TYR A C 1
ATOM 751 O O . TYR A 1 92 ? 1.650 -8.531 -17.675 1.00 71.44 92 TYR A O 1
ATOM 759 N N . SER A 1 93 ? 2.150 -10.253 -19.040 1.00 77.56 93 SER A N 1
ATOM 760 C CA . SER A 1 93 ? 0.785 -10.535 -19.487 1.00 77.56 93 SER A CA 1
ATOM 761 C C . SER A 1 93 ? 0.008 -11.370 -18.471 1.00 77.56 93 SER A C 1
ATOM 763 O O . SER A 1 93 ? -1.216 -11.390 -18.516 1.00 77.56 93 SER A O 1
ATOM 765 N N . GLU A 1 94 ? 0.702 -12.056 -17.557 1.00 85.38 94 GLU A N 1
ATOM 766 C CA . GLU A 1 94 ? 0.067 -12.859 -16.507 1.00 85.38 94 GLU A CA 1
ATOM 767 C C . GLU A 1 94 ? -0.592 -11.972 -15.440 1.00 85.38 94 GLU A C 1
ATOM 769 O O . GLU A 1 94 ? -1.665 -12.291 -14.927 1.00 85.38 94 GLU A O 1
ATOM 774 N N . PHE A 1 95 ? 0.029 -10.828 -15.134 1.00 89.19 95 PHE A N 1
ATOM 775 C CA . PHE A 1 95 ? -0.430 -9.903 -14.102 1.00 89.19 95 PHE A CA 1
ATOM 776 C C . PHE A 1 95 ? -0.755 -8.532 -14.689 1.00 89.19 95 PHE A C 1
ATOM 778 O O . PHE A 1 95 ? 0.104 -7.644 -14.769 1.00 89.19 95 PHE A O 1
ATOM 785 N N . ASP A 1 96 ? -2.020 -8.343 -15.055 1.00 89.62 96 ASP A N 1
ATOM 786 C CA . ASP A 1 96 ? -2.523 -7.044 -15.487 1.00 89.62 96 ASP A CA 1
ATOM 787 C C . ASP A 1 96 ? -2.404 -6.001 -14.361 1.00 89.62 96 ASP A C 1
ATOM 789 O O . ASP A 1 96 ? -2.752 -6.279 -13.204 1.00 89.62 96 ASP A O 1
ATOM 793 N N . PRO A 1 97 ? -1.939 -4.775 -14.663 1.00 91.62 97 PRO A N 1
ATOM 794 C CA . PRO A 1 97 ? -1.954 -3.703 -13.688 1.00 91.62 97 PRO A CA 1
ATOM 795 C C . PRO A 1 97 ? -3.389 -3.364 -13.297 1.00 91.62 97 PRO A C 1
ATOM 797 O O . PRO A 1 97 ? -4.231 -3.077 -14.148 1.00 91.62 97 PRO A O 1
ATOM 800 N N . PHE A 1 98 ? -3.653 -3.325 -11.995 1.00 93.62 98 PHE A N 1
ATOM 801 C CA . PHE A 1 98 ? -4.970 -2.959 -11.471 1.00 93.62 98 PHE A CA 1
ATOM 802 C C . PHE A 1 98 ? -4.951 -1.670 -10.641 1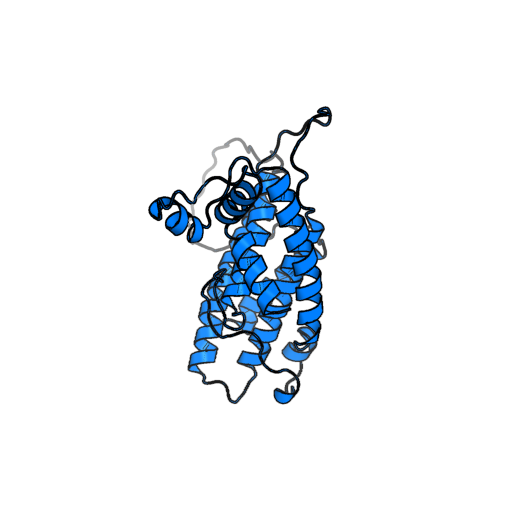.00 93.62 98 PHE A C 1
ATOM 804 O O . PHE A 1 98 ? -5.990 -1.247 -10.132 1.00 93.62 98 PHE A O 1
ATOM 811 N N . LEU A 1 99 ? -3.782 -1.028 -10.523 1.00 96.00 99 LEU A N 1
ATOM 812 C CA . LEU A 1 99 ? -3.629 0.296 -9.926 1.00 96.00 99 LEU A CA 1
ATOM 813 C C . LEU A 1 99 ? -3.330 1.349 -10.987 1.00 96.00 99 LEU A C 1
ATOM 815 O O . LEU A 1 99 ? -2.292 1.295 -11.631 1.00 96.00 99 LEU A O 1
ATOM 819 N N . ALA A 1 100 ? -4.168 2.374 -11.099 1.00 96.31 100 ALA A N 1
ATOM 820 C CA . ALA A 1 100 ? -3.861 3.534 -11.927 1.00 96.31 100 ALA A CA 1
ATOM 821 C C . ALA A 1 100 ? -2.616 4.294 -11.423 1.00 96.31 100 ALA A C 1
ATOM 823 O O . ALA A 1 100 ? -2.437 4.491 -10.214 1.00 96.31 100 ALA A O 1
ATOM 824 N N . LEU A 1 101 ? -1.810 4.812 -12.360 1.00 96.75 101 LEU A N 1
ATOM 825 C CA . LEU A 1 101 ? -0.660 5.697 -12.116 1.00 96.75 101 LEU A CA 1
ATOM 826 C C . LEU A 1 101 ? -1.097 7.116 -11.710 1.00 96.75 101 LEU A C 1
ATOM 828 O O . LEU A 1 101 ? -0.823 8.104 -12.386 1.00 96.75 101 LEU A O 1
ATOM 832 N N . ALA A 1 102 ? -1.798 7.215 -10.586 1.00 96.25 102 ALA A N 1
ATOM 833 C CA . ALA A 1 102 ? -2.217 8.468 -9.976 1.00 96.25 102 ALA A CA 1
ATOM 834 C C . ALA A 1 102 ? -1.946 8.442 -8.469 1.00 96.25 102 ALA A C 1
ATOM 836 O O . ALA A 1 102 ? -2.004 7.391 -7.833 1.00 96.25 102 ALA A O 1
ATOM 837 N N . PHE A 1 103 ? -1.681 9.614 -7.896 1.00 95.69 103 PHE A N 1
ATOM 838 C CA . PHE A 1 103 ? -1.271 9.770 -6.493 1.00 95.69 103 PHE A CA 1
ATOM 839 C C . PHE A 1 103 ? -2.249 10.614 -5.669 1.00 95.69 103 PHE A C 1
ATOM 841 O O . PHE A 1 103 ? -1.990 10.941 -4.517 1.00 95.69 103 PHE A O 1
ATOM 848 N N . SER A 1 104 ? -3.413 10.933 -6.237 1.00 92.62 104 SER A N 1
ATOM 849 C CA . SER A 1 104 ? -4.519 11.526 -5.493 1.00 92.62 104 SER A CA 1
ATOM 850 C C . SER A 1 104 ? -5.192 10.485 -4.596 1.00 92.62 104 SER A C 1
ATOM 852 O O . SER A 1 104 ? -5.424 9.349 -5.020 1.00 92.62 104 SER A O 1
ATOM 854 N N . GLY A 1 105 ? -5.547 10.895 -3.377 1.00 89.31 105 GLY A N 1
ATOM 855 C CA . GLY A 1 105 ? -6.363 10.085 -2.475 1.00 89.31 105 GLY A CA 1
ATOM 856 C C . GLY A 1 105 ? -7.778 9.841 -3.029 1.00 89.31 105 GLY A C 1
ATOM 857 O O . GLY A 1 105 ? -8.252 10.607 -3.872 1.00 89.31 105 GLY A O 1
ATOM 858 N N . PRO A 1 106 ? -8.472 8.795 -2.556 1.00 93.31 106 PRO A N 1
ATOM 859 C CA . PRO A 1 106 ? -9.756 8.378 -3.096 1.00 93.31 106 PRO A CA 1
ATOM 860 C C . PRO A 1 106 ? -10.900 9.287 -2.625 1.00 93.31 106 PRO A C 1
ATOM 862 O O . PRO A 1 106 ? -10.881 9.812 -1.501 1.00 93.31 106 PRO A O 1
ATOM 865 N N . SER A 1 107 ? -11.928 9.435 -3.459 1.00 89.94 107 SER A N 1
ATOM 866 C CA . SER A 1 107 ? -13.202 10.085 -3.111 1.00 89.94 107 SER A CA 1
ATOM 867 C C . SER A 1 107 ? -14.332 9.051 -2.970 1.00 89.94 107 SER A C 1
ATOM 869 O O . SER A 1 107 ? -14.295 8.041 -3.674 1.00 89.94 107 SER A O 1
ATOM 871 N N . PRO A 1 108 ? -15.338 9.263 -2.096 1.00 83.19 108 PRO A N 1
ATOM 872 C CA . PRO A 1 108 ? -16.479 8.351 -1.972 1.00 83.19 108 PRO A CA 1
ATOM 873 C C . PRO A 1 108 ? -17.255 8.147 -3.282 1.00 83.19 108 PRO A C 1
ATOM 875 O O . PRO A 1 108 ? -17.691 7.031 -3.545 1.00 83.19 108 PRO A O 1
ATOM 878 N N . ASP A 1 109 ? -17.359 9.194 -4.108 1.00 85.06 109 ASP A N 1
ATOM 879 C CA . ASP A 1 109 ? -18.111 9.205 -5.376 1.00 85.06 109 ASP A CA 1
ATOM 880 C C . ASP A 1 109 ? -17.236 8.880 -6.604 1.00 85.06 109 ASP A C 1
ATOM 882 O O . ASP A 1 109 ? -17.570 9.211 -7.740 1.00 85.06 109 ASP A O 1
ATOM 886 N N . GLN A 1 110 ? -16.044 8.320 -6.388 1.00 85.38 110 GLN A N 1
ATOM 887 C CA . GLN A 1 110 ? -15.096 8.048 -7.464 1.00 85.38 110 GLN A CA 1
ATOM 888 C C . GLN A 1 110 ? -15.389 6.701 -8.139 1.00 85.38 110 GLN A C 1
ATOM 890 O O . GLN A 1 110 ? -15.135 5.652 -7.550 1.00 85.38 110 GLN A O 1
ATOM 895 N N . ASP A 1 111 ? -15.795 6.749 -9.411 1.00 83.75 111 ASP A N 1
ATOM 896 C CA . ASP A 1 111 ? -16.103 5.578 -10.255 1.00 83.75 111 ASP A CA 1
ATOM 897 C C . ASP A 1 111 ? -14.914 5.076 -11.103 1.00 83.75 111 ASP A C 1
ATOM 899 O O . ASP A 1 111 ? -15.082 4.378 -12.104 1.00 83.75 111 ASP A O 1
ATOM 903 N N . SER A 1 112 ? -13.682 5.424 -10.733 1.00 87.31 112 SER A N 1
ATOM 904 C CA . SER A 1 112 ? -12.474 4.922 -11.402 1.00 87.31 112 SER A CA 1
ATOM 905 C C . SER A 1 112 ? -11.823 3.778 -10.630 1.00 87.31 112 SER A C 1
ATOM 907 O O . SER A 1 112 ? -12.125 3.556 -9.456 1.00 87.31 112 SER A O 1
ATOM 909 N N . ILE A 1 113 ? -10.930 3.044 -11.305 1.00 91.56 113 ILE A N 1
ATOM 910 C CA . ILE A 1 113 ? -10.105 2.028 -10.650 1.00 91.56 113 ILE A CA 1
ATOM 911 C C . ILE A 1 113 ? -9.233 2.656 -9.548 1.00 91.56 113 ILE A C 1
ATOM 913 O O . ILE A 1 113 ? -8.849 3.829 -9.662 1.00 91.56 113 ILE A O 1
ATOM 917 N N . PRO A 1 114 ? -8.867 1.882 -8.514 1.00 94.81 114 PRO A N 1
ATOM 918 C CA . PRO A 1 114 ? -7.951 2.352 -7.491 1.00 94.81 114 PRO A CA 1
ATOM 919 C C . PRO A 1 114 ? -6.620 2.789 -8.086 1.00 94.81 114 PRO A C 1
ATOM 921 O O . PRO A 1 114 ? -6.143 2.239 -9.073 1.00 94.81 114 PRO A O 1
ATOM 924 N N . SER A 1 115 ? -5.999 3.772 -7.453 1.00 96.44 115 SER A N 1
ATOM 925 C CA . SER A 1 115 ? -4.693 4.296 -7.842 1.00 96.44 115 SER A CA 1
ATOM 926 C C . SER A 1 115 ? -3.633 3.992 -6.787 1.00 96.44 115 SER A C 1
ATOM 928 O O . SER A 1 115 ? -3.962 3.611 -5.660 1.00 96.44 115 SER A O 1
ATOM 930 N N . PHE A 1 116 ? -2.358 4.236 -7.097 1.00 98.12 116 PHE A N 1
ATOM 931 C CA . PHE A 1 116 ? -1.309 4.255 -6.068 1.00 98.12 116 PHE A CA 1
ATOM 932 C C . PHE A 1 116 ? -1.675 5.185 -4.904 1.00 98.12 116 PHE A C 1
ATOM 934 O O . PHE A 1 116 ? -1.579 4.778 -3.749 1.00 98.12 116 PHE A O 1
ATOM 941 N N . GLY A 1 117 ? -2.210 6.371 -5.204 1.00 97.19 117 GLY A N 1
ATOM 942 C CA . GLY A 1 117 ? -2.708 7.334 -4.218 1.00 97.19 117 GLY A CA 1
ATOM 943 C C . GLY A 1 117 ? -3.809 6.780 -3.315 1.00 97.19 117 GLY A C 1
ATOM 944 O O . GLY A 1 117 ? -3.868 7.108 -2.135 1.00 97.19 117 GLY A O 1
ATOM 945 N N . THR A 1 118 ? -4.646 5.874 -3.828 1.00 97.00 118 THR A N 1
ATOM 946 C CA . THR A 1 118 ? -5.676 5.200 -3.023 1.00 97.00 118 THR A CA 1
ATOM 947 C C . THR A 1 118 ? -5.048 4.376 -1.902 1.00 97.00 118 THR A C 1
ATOM 949 O O . THR A 1 118 ? -5.430 4.498 -0.737 1.00 97.00 118 THR A O 1
ATOM 952 N N . PHE A 1 119 ? -4.042 3.567 -2.231 1.00 97.38 119 PHE A N 1
ATOM 953 C CA . PHE A 1 119 ? -3.393 2.689 -1.261 1.00 97.38 119 PHE A CA 1
ATOM 954 C C . PHE A 1 119 ? -2.375 3.427 -0.384 1.00 97.38 119 PHE A C 1
ATOM 956 O O . PHE A 1 119 ? -2.300 3.129 0.809 1.00 97.38 119 PHE A O 1
ATOM 963 N N . THR A 1 120 ? -1.651 4.430 -0.897 1.00 97.38 120 THR A N 1
ATOM 964 C CA . THR A 1 120 ? -0.770 5.261 -0.052 1.00 97.38 120 THR A CA 1
ATOM 965 C C . THR A 1 120 ? -1.574 6.078 0.957 1.00 97.38 120 THR A C 1
ATOM 967 O O . THR A 1 120 ? -1.178 6.162 2.121 1.00 97.38 120 THR A O 1
ATOM 970 N N . SER A 1 121 ? -2.762 6.566 0.586 1.00 96.19 121 SER A N 1
ATOM 971 C CA . SER A 1 121 ? -3.702 7.156 1.540 1.00 96.19 121 SER A CA 1
ATOM 972 C C . SER A 1 121 ? -4.238 6.148 2.559 1.00 96.19 121 SER A C 1
ATOM 974 O O . SER A 1 121 ? -4.358 6.488 3.731 1.00 96.19 121 SER A O 1
ATOM 976 N N . CYS A 1 122 ? -4.506 4.895 2.184 1.00 97.38 122 CYS A N 1
ATOM 977 C CA . CYS A 1 122 ? -4.843 3.859 3.169 1.00 97.38 122 CYS A CA 1
ATOM 978 C C . CYS A 1 122 ? -3.721 3.673 4.204 1.00 97.38 122 CYS A C 1
ATOM 980 O O . CYS A 1 122 ? -3.970 3.610 5.408 1.00 97.38 122 CYS A O 1
ATOM 982 N N . ILE A 1 123 ? -2.470 3.616 3.750 1.00 96.69 123 ILE A N 1
ATOM 983 C CA . ILE A 1 123 ? -1.307 3.438 4.623 1.00 96.69 123 ILE A CA 1
ATOM 984 C C . ILE A 1 123 ? -1.151 4.645 5.562 1.00 96.69 123 ILE A C 1
ATOM 986 O O . ILE A 1 123 ? -1.130 4.483 6.783 1.00 96.69 123 ILE A O 1
ATOM 990 N N . ARG A 1 124 ? -1.092 5.861 5.014 1.00 93.56 124 ARG A N 1
ATOM 991 C CA . ARG A 1 124 ? -0.842 7.091 5.779 1.00 93.56 124 ARG A CA 1
ATOM 992 C C . ARG A 1 124 ? -2.076 7.566 6.545 1.00 93.56 124 ARG A C 1
ATOM 994 O O . ARG A 1 124 ? -2.062 7.702 7.767 1.00 93.56 124 ARG A O 1
ATOM 1001 N N . ASP A 1 125 ? -3.149 7.848 5.818 1.00 92.50 125 ASP A N 1
ATOM 1002 C CA . ASP A 1 125 ? -4.304 8.582 6.330 1.00 92.50 125 ASP A CA 1
ATOM 1003 C C . ASP A 1 125 ? -5.273 7.698 7.120 1.00 92.50 125 ASP A C 1
ATOM 1005 O O . ASP A 1 125 ? -6.093 8.230 7.866 1.00 92.50 125 ASP A O 1
ATOM 1009 N N . VAL A 1 126 ? -5.168 6.370 6.998 1.00 94.81 126 VAL A N 1
ATOM 1010 C CA . VAL A 1 126 ? -5.943 5.418 7.805 1.00 94.81 126 VAL A CA 1
ATOM 1011 C C . VAL A 1 126 ? -5.040 4.707 8.810 1.00 94.81 126 VAL A C 1
ATOM 1013 O O . VAL A 1 126 ? -5.184 4.924 10.013 1.00 94.81 126 VAL A O 1
ATOM 1016 N N . CYS A 1 127 ? -4.085 3.892 8.352 1.00 95.38 127 CYS A N 1
ATOM 1017 C CA . CYS A 1 127 ? -3.345 2.990 9.241 1.00 95.38 127 CYS A CA 1
ATOM 1018 C C . CYS A 1 127 ? -2.431 3.745 10.215 1.00 95.38 127 CYS A C 1
ATOM 1020 O O . CYS A 1 127 ? -2.566 3.592 11.430 1.00 95.38 127 CYS A O 1
ATOM 1022 N N . VAL A 1 128 ? -1.547 4.617 9.714 1.00 92.00 128 VAL A N 1
ATOM 1023 C CA . VAL A 1 128 ? -0.640 5.396 10.574 1.00 92.00 128 VAL A CA 1
ATOM 1024 C C . VAL A 1 128 ? -1.425 6.308 11.518 1.00 92.00 128 VAL A C 1
ATOM 1026 O O . VAL A 1 128 ? -1.130 6.335 12.715 1.00 92.00 128 VAL A O 1
ATOM 1029 N N . LYS A 1 129 ? -2.468 7.005 11.042 1.00 90.38 129 LYS A N 1
ATOM 1030 C CA . LYS A 1 129 ? -3.313 7.841 11.918 1.00 90.38 129 LYS A CA 1
ATOM 1031 C C . LYS A 1 129 ? -3.952 7.042 13.057 1.00 90.38 129 LYS A C 1
ATOM 1033 O O . LYS A 1 129 ? -3.941 7.512 14.196 1.00 90.38 129 LYS A O 1
ATOM 1038 N N . LEU A 1 130 ? -4.480 5.846 12.787 1.00 90.88 130 LEU A N 1
ATOM 1039 C CA . LEU A 1 130 ? -5.071 4.988 13.821 1.00 90.88 130 LEU A CA 1
ATOM 1040 C C . LEU A 1 130 ? -4.030 4.516 14.844 1.00 90.88 130 LEU A C 1
ATOM 1042 O O . LEU A 1 130 ? -4.283 4.618 16.044 1.00 90.88 130 LEU A O 1
ATOM 1046 N N . LEU A 1 131 ? -2.835 4.117 14.395 1.00 89.12 131 LEU A N 1
ATOM 1047 C CA . LEU A 1 131 ? -1.721 3.772 15.288 1.00 89.12 131 LEU A CA 1
ATOM 1048 C C . LEU A 1 131 ? -1.316 4.963 16.173 1.00 89.12 131 LEU A C 1
ATOM 1050 O O . LEU A 1 131 ? -1.117 4.827 17.381 1.00 89.12 131 LEU A O 1
ATOM 1054 N N . MET A 1 132 ? -1.245 6.169 15.605 1.00 85.06 132 MET A N 1
ATOM 1055 C CA . MET A 1 132 ? -0.882 7.378 16.346 1.00 85.06 132 MET A CA 1
ATOM 1056 C C . MET A 1 132 ? -1.928 7.812 17.385 1.00 85.06 132 MET A C 1
ATOM 1058 O O . MET A 1 132 ? -1.550 8.425 18.389 1.00 85.06 132 MET A O 1
ATOM 1062 N N . LYS A 1 133 ? -3.219 7.530 17.165 1.00 79.69 133 LYS A N 1
ATOM 1063 C CA . LYS A 1 133 ? -4.302 7.852 18.114 1.00 79.69 133 LYS A CA 1
ATOM 1064 C C . LYS A 1 133 ? -4.205 7.044 19.397 1.00 79.69 133 LYS A C 1
ATOM 1066 O O . LYS A 1 133 ? -4.449 7.584 20.472 1.00 79.69 133 LYS A O 1
ATOM 1071 N N . GLU A 1 134 ? -3.793 5.789 19.298 1.00 67.12 134 GLU A N 1
ATOM 1072 C CA . GLU A 1 134 ? -3.672 4.911 20.457 1.00 67.12 134 GLU A CA 1
ATOM 1073 C C . GLU A 1 134 ? -2.603 5.403 21.451 1.00 67.12 134 GLU A C 1
ATOM 1075 O O . GLU A 1 134 ? -2.833 5.435 22.657 1.00 67.12 134 GLU A O 1
ATOM 1080 N N . VAL A 1 135 ? -1.468 5.903 20.950 1.00 57.75 135 VAL A N 1
ATOM 1081 C CA . VAL A 1 135 ? -0.359 6.420 21.782 1.00 57.75 135 VAL A CA 1
ATOM 1082 C C . VAL A 1 135 ? -0.735 7.709 22.527 1.00 57.75 135 VAL A C 1
ATOM 1084 O O . VAL A 1 135 ? -0.151 8.025 23.561 1.00 57.75 135 VAL A O 1
ATOM 1087 N N . ARG A 1 136 ? -1.728 8.467 22.039 1.00 57.12 136 ARG A N 1
ATOM 1088 C CA . ARG A 1 136 ? -2.212 9.697 22.694 1.00 57.12 136 ARG A CA 1
ATOM 1089 C C . ARG A 1 136 ? -3.146 9.439 23.879 1.00 57.12 136 ARG A C 1
ATOM 1091 O O . ARG A 1 136 ? -3.623 10.410 24.462 1.00 57.12 136 ARG A O 1
ATOM 1098 N N . SER A 1 137 ? -3.388 8.186 24.272 1.00 49.38 137 SER A N 1
ATOM 1099 C CA . SER A 1 137 ? -4.188 7.843 25.456 1.00 49.38 137 SER A CA 1
ATOM 1100 C C . SER A 1 137 ? -3.331 7.169 26.548 1.00 49.38 137 SER A C 1
ATOM 1102 O O . SER A 1 137 ? -3.392 5.954 26.706 1.00 49.38 137 SER A O 1
ATOM 1104 N N . PRO A 1 138 ? -2.519 7.914 27.335 1.00 42.03 138 PRO A N 1
ATOM 1105 C CA . PRO A 1 138 ? -1.634 7.323 28.347 1.00 42.03 138 PRO A CA 1
ATOM 1106 C C . PRO A 1 138 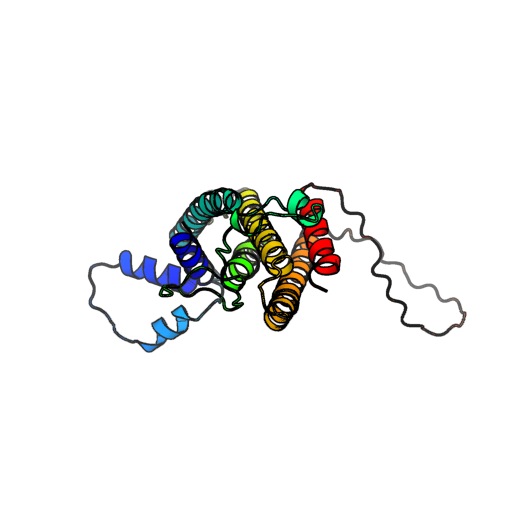? -2.323 7.006 29.687 1.00 42.03 138 PRO A C 1
ATOM 1108 O O . PRO A 1 138 ? -1.656 6.557 30.609 1.00 42.03 138 PRO A O 1
ATOM 1111 N N . HIS A 1 139 ? -3.627 7.271 29.840 1.00 42.81 139 HIS A N 1
ATOM 1112 C CA . HIS A 1 139 ? -4.311 7.250 31.142 1.00 42.81 139 HIS A CA 1
ATOM 1113 C C . HIS A 1 139 ? -5.523 6.309 31.158 1.00 42.81 139 HIS A C 1
ATOM 1115 O O . HIS A 1 139 ? -6.653 6.749 31.359 1.00 42.81 139 HIS A O 1
ATOM 1121 N N . LYS A 1 140 ? -5.307 5.003 30.973 1.00 48.22 140 LYS A N 1
ATOM 1122 C CA . LYS A 1 140 ? -6.294 3.994 31.388 1.00 48.22 140 LYS A CA 1
ATOM 1123 C C . LYS A 1 140 ? -5.722 3.159 32.530 1.00 48.22 140 LYS A C 1
ATOM 1125 O O . LYS A 1 140 ? -5.093 2.132 32.308 1.00 48.22 140 LYS A O 1
ATOM 1130 N N . ASN A 1 141 ? -5.968 3.620 33.757 1.00 38.59 141 ASN A N 1
ATOM 1131 C CA . ASN A 1 141 ? -5.967 2.745 34.925 1.00 38.59 141 ASN A CA 1
ATOM 1132 C C . ASN A 1 141 ? -7.106 1.730 34.759 1.00 38.59 141 ASN A C 1
ATOM 1134 O O . ASN A 1 141 ? -8.224 2.090 34.393 1.00 38.59 141 ASN A O 1
ATOM 1138 N N . SER A 1 142 ? -6.805 0.468 35.033 1.00 42.34 142 SER A N 1
ATOM 1139 C CA . SER A 1 142 ? -7.605 -0.724 34.743 1.00 42.34 142 SER A CA 1
ATOM 1140 C C . SER A 1 142 ? -8.890 -0.901 35.569 1.00 42.34 142 SER A C 1
ATOM 1142 O O . SER A 1 142 ? -9.305 -2.034 35.756 1.00 42.34 142 SER A O 1
ATOM 1144 N N . ASN A 1 143 ? -9.536 0.167 36.049 1.00 41.50 143 ASN A N 1
ATOM 1145 C CA . ASN A 1 143 ? -10.767 0.088 36.853 1.00 41.50 143 ASN A CA 1
ATOM 1146 C C . ASN A 1 143 ? -11.813 1.131 36.415 1.00 41.50 143 ASN A C 1
ATOM 1148 O O . ASN A 1 143 ? -12.145 2.052 37.156 1.00 41.50 143 ASN A O 1
ATOM 1152 N N . SER A 1 144 ? -12.345 1.014 35.199 1.00 39.38 144 SER A N 1
ATOM 1153 C CA . SER A 1 144 ? -13.601 1.692 34.844 1.00 39.38 144 SER A CA 1
ATOM 1154 C C . SER A 1 144 ? -14.489 0.753 34.035 1.00 39.38 144 SER A C 1
ATOM 1156 O O . SER A 1 144 ? -14.327 0.602 32.825 1.00 39.38 144 SER A O 1
ATOM 1158 N N . GLU A 1 145 ? -15.442 0.129 34.728 1.00 46.53 145 GLU A N 1
ATOM 1159 C CA . GLU A 1 145 ? -16.670 -0.415 34.146 1.00 46.53 145 GLU A CA 1
ATOM 1160 C C . GLU A 1 145 ? -17.541 0.746 33.642 1.00 46.53 145 GLU A C 1
ATOM 1162 O O . GLU A 1 145 ? -18.589 1.038 34.201 1.00 46.53 145 GLU A O 1
ATOM 1167 N N . ASP A 1 146 ? -17.090 1.474 32.619 1.00 41.62 146 ASP A N 1
ATOM 1168 C CA . ASP A 1 146 ? -18.000 2.311 31.842 1.00 41.62 146 ASP A CA 1
ATOM 1169 C C . ASP A 1 146 ? -17.428 2.633 30.456 1.00 41.62 146 ASP A C 1
ATOM 1171 O O . ASP A 1 146 ? -16.456 3.370 30.289 1.00 41.62 146 ASP A O 1
ATOM 1175 N N . GLY A 1 147 ? -18.041 2.036 29.436 1.00 47.84 147 GLY A N 1
ATOM 1176 C CA . GLY A 1 147 ? -18.278 2.669 28.143 1.00 47.84 147 GLY A CA 1
ATOM 1177 C C . GLY A 1 147 ? -17.127 3.286 27.339 1.00 47.84 147 GLY A C 1
ATOM 1178 O O . GLY A 1 147 ? -17.426 4.081 26.447 1.00 47.84 147 GLY A O 1
ATOM 1179 N N . SER A 1 148 ? -15.857 2.953 27.570 1.00 47.88 148 SER A N 1
ATOM 1180 C CA . SER A 1 148 ? -14.783 3.459 26.707 1.00 47.88 148 SER A CA 1
ATOM 1181 C C . SER A 1 148 ? -14.920 2.887 25.282 1.00 47.88 148 SER A C 1
ATOM 1183 O O . SER A 1 148 ? -15.256 1.709 25.155 1.00 47.88 148 SER A O 1
ATOM 1185 N N . PRO A 1 149 ? -14.709 3.682 24.213 1.00 53.97 149 PRO A N 1
ATOM 1186 C CA . PRO A 1 149 ? -14.797 3.174 22.848 1.00 53.97 149 PRO A CA 1
ATOM 1187 C C . PRO A 1 149 ? -13.791 2.034 22.666 1.00 53.97 149 PRO A C 1
ATOM 1189 O O . PRO A 1 149 ? -12.613 2.178 23.005 1.00 53.97 149 PRO A O 1
ATOM 1192 N N . GLU A 1 150 ? -14.292 0.900 22.183 1.00 65.38 150 GLU A N 1
ATOM 1193 C CA . GLU A 1 150 ? -13.514 -0.282 21.822 1.00 65.38 150 GLU A CA 1
ATOM 1194 C C . GLU A 1 150 ? -12.469 0.133 20.783 1.00 65.38 150 GLU A C 1
ATOM 1196 O O . GLU A 1 150 ? -12.815 0.574 19.692 1.00 65.38 150 GLU A O 1
ATOM 1201 N N . LEU A 1 151 ? -11.188 0.117 21.155 1.00 82.75 151 LEU A N 1
ATOM 1202 C CA . LEU A 1 151 ? -10.115 0.530 20.253 1.00 82.75 151 LEU A CA 1
ATOM 1203 C C . LEU A 1 151 ? -9.952 -0.517 19.149 1.00 82.75 151 LEU A C 1
ATOM 1205 O O . LEU A 1 151 ? -10.027 -1.715 19.410 1.00 82.75 151 LEU A O 1
ATOM 1209 N N . ILE A 1 152 ? -9.692 -0.059 17.925 1.00 90.12 152 ILE A N 1
ATOM 1210 C CA . ILE A 1 152 ? -9.427 -0.957 16.798 1.00 90.12 152 ILE A CA 1
ATOM 1211 C C . ILE A 1 152 ? -8.132 -1.738 17.087 1.00 90.12 152 ILE A C 1
ATOM 1213 O O . ILE A 1 152 ? -7.117 -1.105 17.397 1.00 90.12 152 ILE A O 1
ATOM 1217 N N . PRO A 1 153 ? -8.132 -3.081 16.992 1.00 91.56 153 PRO A N 1
ATOM 1218 C CA . PRO A 1 153 ? -6.961 -3.892 17.307 1.00 91.56 153 PRO A CA 1
ATOM 1219 C C . PRO A 1 153 ? -5.735 -3.522 16.460 1.00 91.56 153 PRO A C 1
ATOM 1221 O O . PRO A 1 153 ? -5.806 -3.460 15.231 1.00 91.56 153 PRO A O 1
ATOM 1224 N N . LYS A 1 154 ? -4.577 -3.326 17.107 1.00 90.50 154 LYS A N 1
ATOM 1225 C CA . LYS A 1 154 ? -3.308 -2.993 16.431 1.00 90.50 154 LYS A CA 1
ATOM 1226 C C . LYS A 1 154 ? -2.938 -3.985 15.331 1.00 90.50 154 LYS A C 1
ATOM 1228 O O . LYS A 1 154 ? -2.531 -3.579 14.248 1.00 90.50 154 LYS A O 1
ATOM 1233 N N . ASN A 1 155 ? -3.078 -5.277 15.610 1.00 92.25 155 ASN A N 1
ATOM 1234 C CA . ASN A 1 155 ? -2.739 -6.353 14.681 1.00 92.25 155 ASN A CA 1
ATOM 1235 C C . ASN A 1 155 ? -3.552 -6.264 13.382 1.00 92.25 155 ASN A C 1
ATOM 1237 O O . ASN A 1 155 ? -3.001 -6.506 12.314 1.00 92.25 155 ASN A O 1
ATOM 1241 N N . LEU A 1 156 ? -4.826 -5.858 13.453 1.00 95.44 156 LEU A N 1
ATOM 1242 C CA . LEU A 1 156 ? -5.638 -5.608 12.261 1.00 95.44 156 LEU A CA 1
ATOM 1243 C C . LEU A 1 156 ? -5.082 -4.427 11.454 1.00 95.44 156 LEU A C 1
ATOM 1245 O O . LEU A 1 156 ? -4.954 -4.522 10.235 1.00 95.44 156 LEU A O 1
ATOM 1249 N N . ILE A 1 157 ? -4.711 -3.331 12.126 1.00 95.38 157 ILE A N 1
ATOM 1250 C CA . ILE A 1 157 ? -4.149 -2.142 11.467 1.00 95.38 157 ILE A CA 1
ATOM 1251 C C . ILE A 1 157 ? -2.822 -2.476 10.773 1.00 95.38 157 ILE A C 1
ATOM 1253 O O . ILE A 1 157 ? -2.635 -2.127 9.607 1.00 95.38 157 ILE A O 1
ATOM 1257 N N . HIS A 1 158 ? -1.920 -3.182 11.460 1.00 93.62 158 HIS A N 1
ATOM 1258 C CA . HIS A 1 158 ? -0.659 -3.648 10.882 1.00 93.62 158 HIS A CA 1
ATOM 1259 C C . HIS A 1 158 ? -0.899 -4.578 9.694 1.00 93.62 158 HIS A C 1
ATOM 1261 O O . HIS A 1 158 ? -0.331 -4.351 8.632 1.00 93.62 158 HIS A O 1
ATOM 1267 N N . TYR A 1 159 ? -1.809 -5.543 9.818 1.00 95.94 159 TYR A N 1
ATOM 1268 C CA . TYR A 1 159 ? -2.134 -6.467 8.734 1.00 95.94 159 TYR A CA 1
ATOM 1269 C C . TYR A 1 159 ? -2.662 -5.755 7.478 1.00 95.94 159 TYR A C 1
ATOM 1271 O O . TYR A 1 159 ? -2.230 -6.051 6.362 1.00 95.94 159 TYR A O 1
ATOM 1279 N N . VAL A 1 160 ? -3.572 -4.788 7.636 1.00 97.81 160 VAL A N 1
ATOM 1280 C CA . VAL A 1 160 ? -4.076 -3.962 6.524 1.00 97.81 160 VAL A CA 1
ATOM 1281 C C . VAL A 1 160 ? -2.936 -3.157 5.894 1.00 97.81 160 VAL A C 1
ATOM 1283 O O . VAL A 1 160 ? -2.790 -3.149 4.671 1.00 97.81 160 VAL A O 1
ATOM 1286 N N . MET A 1 161 ? -2.103 -2.520 6.718 1.00 97.38 161 MET A N 1
ATOM 1287 C CA . MET A 1 161 ? -0.969 -1.715 6.266 1.00 97.38 161 MET A CA 1
ATOM 1288 C C . MET A 1 161 ? 0.061 -2.544 5.488 1.00 97.38 161 MET A C 1
ATOM 1290 O O . MET A 1 161 ? 0.503 -2.118 4.423 1.00 97.38 161 MET A O 1
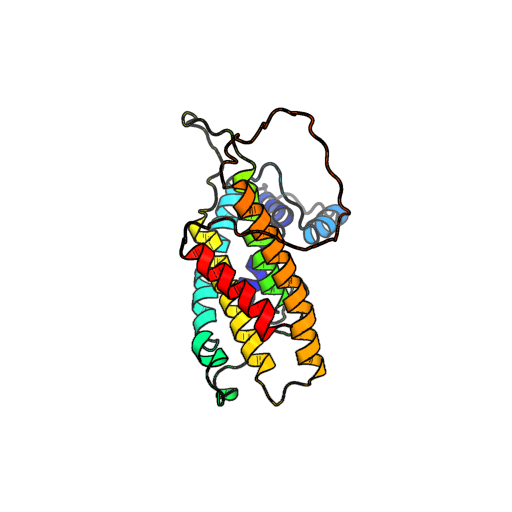ATOM 1294 N N . GLU A 1 162 ? 0.417 -3.731 5.980 1.00 96.19 162 GLU A N 1
ATOM 1295 C CA . GLU A 1 162 ? 1.363 -4.643 5.332 1.00 96.19 162 GLU A CA 1
ATOM 1296 C C . GLU A 1 162 ? 0.847 -5.132 3.979 1.00 96.19 162 GLU A C 1
ATOM 1298 O O . GLU A 1 162 ? 1.583 -5.094 2.992 1.00 96.19 162 GLU A O 1
ATOM 1303 N N . ASN A 1 163 ? -0.425 -5.535 3.893 1.00 97.38 163 ASN A N 1
ATOM 1304 C CA . ASN A 1 163 ? -1.005 -5.964 2.620 1.00 97.38 163 ASN A CA 1
ATOM 1305 C C . ASN A 1 163 ? -1.097 -4.805 1.615 1.00 97.38 163 ASN A C 1
ATOM 1307 O O . ASN A 1 163 ? -0.789 -4.999 0.440 1.00 97.38 163 ASN A O 1
ATOM 1311 N N . ALA A 1 164 ? -1.458 -3.597 2.061 1.00 97.81 164 ALA A N 1
ATOM 1312 C CA . ALA A 1 164 ? -1.471 -2.417 1.199 1.00 97.81 164 ALA A CA 1
ATOM 1313 C C . ALA A 1 164 ? -0.063 -2.069 0.685 1.00 97.81 164 ALA A C 1
ATOM 1315 O O . ALA A 1 164 ? 0.108 -1.838 -0.511 1.00 97.81 164 ALA A O 1
ATOM 1316 N N . LEU A 1 165 ? 0.952 -2.088 1.559 1.00 97.81 165 LEU A N 1
ATOM 1317 C CA . LEU A 1 165 ? 2.354 -1.872 1.185 1.00 97.81 165 LEU A CA 1
ATOM 1318 C C . LEU A 1 165 ? 2.846 -2.932 0.202 1.00 97.81 165 LEU A C 1
ATOM 1320 O O . LEU A 1 165 ? 3.487 -2.589 -0.787 1.00 97.81 165 LEU A O 1
ATOM 1324 N N . TYR A 1 166 ? 2.523 -4.203 0.443 1.00 97.69 166 TYR A N 1
ATOM 1325 C CA . TYR A 1 166 ? 2.898 -5.295 -0.448 1.00 97.69 166 TYR A CA 1
ATOM 1326 C C . TYR A 1 166 ? 2.326 -5.085 -1.855 1.00 97.69 166 TYR A C 1
ATOM 1328 O O . TYR A 1 166 ? 3.069 -5.151 -2.832 1.00 97.69 166 TYR A O 1
ATOM 1336 N N . ILE A 1 167 ? 1.024 -4.794 -1.963 1.00 97.50 167 ILE A N 1
ATOM 1337 C CA . ILE A 1 167 ? 0.357 -4.546 -3.250 1.00 97.50 167 ILE A CA 1
ATOM 1338 C C . ILE A 1 167 ? 1.001 -3.360 -3.970 1.00 97.50 167 ILE A C 1
ATOM 1340 O O . ILE A 1 167 ? 1.332 -3.470 -5.147 1.00 97.50 167 ILE A O 1
ATOM 1344 N N . VAL A 1 168 ? 1.217 -2.248 -3.262 1.00 98.06 168 VAL A N 1
ATOM 1345 C CA . VAL A 1 168 ? 1.848 -1.045 -3.819 1.00 98.06 168 VAL A CA 1
ATOM 1346 C C . VAL A 1 168 ? 3.246 -1.349 -4.348 1.00 98.06 168 VAL A C 1
ATOM 1348 O O . VAL A 1 168 ? 3.554 -0.989 -5.480 1.00 98.06 168 VAL A O 1
ATOM 1351 N N . MET A 1 169 ? 4.084 -2.035 -3.569 1.00 98.00 169 MET A N 1
ATOM 1352 C CA . MET A 1 169 ? 5.434 -2.388 -4.007 1.00 98.00 169 MET A CA 1
ATOM 1353 C C . MET A 1 169 ? 5.397 -3.340 -5.208 1.00 98.00 169 MET A C 1
ATOM 1355 O O . MET A 1 169 ? 6.100 -3.100 -6.185 1.00 98.00 169 MET A O 1
ATOM 1359 N N . SER A 1 170 ? 4.547 -4.372 -5.178 1.00 96.62 170 SER A N 1
ATOM 1360 C CA . SER A 1 170 ? 4.474 -5.380 -6.244 1.00 96.62 170 SER A CA 1
ATOM 1361 C C . SER A 1 170 ? 3.986 -4.775 -7.562 1.00 96.62 170 SER A C 1
ATOM 1363 O O . SER A 1 170 ? 4.651 -4.904 -8.592 1.00 96.62 170 SER A O 1
ATOM 1365 N N . GLN A 1 171 ? 2.893 -4.009 -7.523 1.00 96.38 171 GLN A N 1
ATOM 1366 C CA . GLN A 1 171 ? 2.375 -3.301 -8.694 1.00 96.38 171 GLN A CA 1
ATOM 1367 C C . GLN A 1 171 ? 3.382 -2.269 -9.215 1.00 96.38 171 GLN A C 1
ATOM 1369 O O . GLN A 1 171 ? 3.576 -2.159 -10.425 1.00 96.38 171 GLN A O 1
ATOM 1374 N N . ALA A 1 172 ? 4.080 -1.546 -8.329 1.00 97.38 172 ALA A N 1
ATOM 1375 C CA . ALA A 1 172 ? 5.117 -0.605 -8.743 1.00 97.38 172 ALA A CA 1
ATOM 1376 C C . ALA A 1 172 ? 6.266 -1.312 -9.469 1.00 97.38 172 ALA A C 1
ATOM 1378 O O . ALA A 1 172 ? 6.680 -0.866 -10.539 1.00 97.38 172 ALA A O 1
ATOM 1379 N N . THR A 1 173 ? 6.765 -2.433 -8.942 1.00 95.69 173 THR A N 1
ATOM 1380 C CA . THR A 1 173 ? 7.810 -3.203 -9.625 1.00 95.69 173 THR A CA 1
ATOM 1381 C C . THR A 1 173 ? 7.319 -3.728 -10.969 1.00 95.69 173 THR A C 1
ATOM 1383 O O . THR A 1 173 ? 8.052 -3.615 -11.951 1.00 95.69 173 THR A O 1
ATOM 1386 N N . ARG A 1 174 ? 6.071 -4.203 -11.059 1.00 93.88 174 ARG A N 1
ATOM 1387 C CA . ARG A 1 174 ? 5.464 -4.652 -12.321 1.00 93.88 174 ARG A CA 1
ATOM 1388 C C . ARG A 1 174 ? 5.430 -3.542 -13.366 1.00 93.88 174 ARG A C 1
ATOM 1390 O O . ARG A 1 174 ? 5.837 -3.773 -14.501 1.00 93.88 174 ARG A O 1
ATOM 1397 N N . TYR A 1 175 ? 5.028 -2.328 -12.992 1.00 95.06 175 TYR A N 1
ATOM 1398 C CA . TYR A 1 175 ? 5.082 -1.162 -13.881 1.00 95.06 175 TYR A CA 1
ATOM 1399 C C . TYR A 1 175 ? 6.512 -0.805 -14.305 1.00 95.06 175 TYR A C 1
ATOM 1401 O O . TYR A 1 175 ? 6.778 -0.560 -15.479 1.00 95.06 175 TYR A O 1
ATOM 1409 N N . LEU A 1 176 ? 7.464 -0.785 -13.371 1.00 94.50 176 LEU A N 1
ATOM 1410 C CA . LEU A 1 176 ? 8.849 -0.409 -13.678 1.00 94.50 176 LEU A CA 1
ATOM 1411 C C . LEU A 1 176 ? 9.537 -1.419 -14.603 1.00 94.50 176 LEU A C 1
ATOM 1413 O O . LEU A 1 176 ? 10.352 -1.026 -15.449 1.00 94.50 176 LEU A O 1
ATOM 1417 N N . ARG A 1 177 ? 9.191 -2.700 -14.462 1.00 91.75 177 ARG A N 1
ATOM 1418 C CA . ARG A 1 177 ? 9.708 -3.793 -15.287 1.00 91.75 177 ARG A CA 1
ATOM 1419 C C . ARG A 1 177 ? 9.041 -3.873 -16.662 1.00 91.75 177 ARG A C 1
ATOM 1421 O O . ARG A 1 177 ? 9.666 -4.437 -17.551 1.00 91.75 177 ARG A O 1
ATOM 1428 N N . ASP A 1 178 ? 7.854 -3.298 -16.855 1.00 91.75 178 ASP A N 1
ATOM 1429 C CA . ASP A 1 178 ? 7.130 -3.326 -18.134 1.00 91.75 178 ASP A CA 1
ATOM 1430 C C . ASP A 1 178 ? 7.909 -2.588 -19.243 1.00 91.75 178 ASP A C 1
ATOM 1432 O O . ASP A 1 178 ? 8.136 -1.377 -19.123 1.00 91.75 178 ASP A O 1
ATOM 1436 N N . PRO A 1 179 ? 8.344 -3.261 -20.323 1.00 90.62 179 PRO A N 1
ATOM 1437 C CA . PRO A 1 179 ? 9.079 -2.622 -21.413 1.00 90.62 179 PRO A CA 1
ATOM 1438 C C . PRO A 1 179 ? 8.221 -1.661 -22.249 1.00 90.62 179 PRO A C 1
ATOM 1440 O O . PRO A 1 179 ? 8.775 -0.770 -22.891 1.00 90.62 179 PRO A O 1
ATOM 1443 N N . HIS A 1 180 ? 6.895 -1.808 -22.234 1.00 91.75 180 HIS A N 1
ATOM 1444 C CA . HIS A 1 180 ? 5.963 -0.984 -23.004 1.00 91.75 180 HIS A CA 1
ATOM 1445 C C . HIS A 1 180 ? 5.563 0.304 -22.281 1.00 91.75 180 HIS A C 1
ATOM 1447 O O . HIS A 1 180 ? 5.050 1.225 -22.918 1.00 91.75 180 HIS A O 1
ATOM 1453 N N . LEU A 1 181 ? 5.826 0.402 -20.974 1.00 93.69 181 LEU A N 1
ATOM 1454 C CA . LEU A 1 181 ? 5.520 1.605 -20.211 1.00 93.69 181 LEU A CA 1
ATOM 1455 C C . LEU A 1 181 ? 6.497 2.744 -20.566 1.00 93.69 181 LEU A C 1
ATOM 1457 O O . LEU A 1 181 ? 7.718 2.563 -20.446 1.00 93.69 181 LEU A O 1
ATOM 1461 N N . PRO A 1 182 ? 6.003 3.941 -20.934 1.00 96.75 182 PRO A N 1
ATOM 1462 C CA . PRO A 1 182 ? 6.851 5.087 -21.238 1.00 96.75 182 PRO A CA 1
ATOM 1463 C C . PRO A 1 182 ? 7.815 5.433 -20.098 1.00 96.75 182 PRO A C 1
ATOM 1465 O O . PRO A 1 182 ? 7.462 5.416 -18.916 1.00 96.75 182 PRO A O 1
ATOM 1468 N N . SER A 1 183 ? 9.045 5.829 -20.438 1.00 96.94 183 SER A N 1
ATOM 1469 C CA . SER A 1 183 ? 10.055 6.192 -19.431 1.00 96.94 183 SER A CA 1
ATOM 1470 C C . SER A 1 183 ? 9.629 7.371 -18.547 1.00 96.94 183 SER A C 1
ATOM 1472 O O . SER A 1 183 ? 10.008 7.421 -17.379 1.00 96.94 183 SER A O 1
ATOM 1474 N N . SER A 1 184 ? 8.818 8.293 -19.073 1.00 97.56 184 SER A N 1
ATOM 1475 C CA . SER A 1 184 ? 8.229 9.401 -18.312 1.00 97.56 184 SER A CA 1
ATOM 1476 C C . SER A 1 184 ? 7.295 8.913 -17.203 1.00 97.56 184 SER A C 1
ATOM 1478 O O . SER A 1 184 ? 7.365 9.409 -16.081 1.00 97.56 184 SER A O 1
ATOM 1480 N N . GLU A 1 185 ? 6.463 7.912 -17.484 1.00 97.62 185 GLU A N 1
ATOM 1481 C CA . GLU A 1 185 ? 5.554 7.313 -16.504 1.00 97.62 185 GLU A CA 1
ATOM 1482 C C . GLU A 1 185 ? 6.317 6.509 -15.449 1.00 97.62 185 GLU A C 1
ATOM 1484 O O . GLU A 1 185 ? 6.013 6.608 -14.261 1.00 97.62 185 GLU A O 1
ATOM 1489 N N . LYS A 1 186 ? 7.391 5.807 -15.841 1.00 97.69 186 LYS A N 1
ATOM 1490 C CA . LYS A 1 186 ? 8.315 5.170 -14.885 1.00 97.69 186 LYS A CA 1
ATOM 1491 C C . LYS A 1 186 ? 8.945 6.191 -13.939 1.00 97.69 186 LYS A C 1
ATOM 1493 O O . LYS A 1 186 ? 9.023 5.951 -12.736 1.00 97.69 186 LYS A O 1
ATOM 1498 N N . GLN A 1 187 ? 9.391 7.331 -14.467 1.00 97.75 187 GLN A N 1
ATOM 1499 C CA . GLN A 1 187 ? 9.964 8.412 -13.661 1.00 97.75 187 GLN A CA 1
ATOM 1500 C C . GLN A 1 187 ? 8.928 9.053 -12.734 1.00 97.75 187 GLN A C 1
ATOM 1502 O O . GLN A 1 187 ? 9.240 9.308 -11.571 1.00 97.75 187 GLN A O 1
ATOM 1507 N N . LEU A 1 188 ? 7.701 9.274 -13.219 1.00 97.75 188 LEU A N 1
ATOM 1508 C CA . LEU A 1 188 ? 6.585 9.751 -12.403 1.00 97.75 188 LEU A CA 1
ATOM 1509 C C . LEU A 1 188 ? 6.322 8.791 -11.239 1.00 97.75 188 LEU A C 1
ATOM 1511 O O . LEU A 1 188 ? 6.323 9.222 -10.089 1.00 97.75 188 LEU A O 1
ATOM 1515 N N . LEU A 1 189 ? 6.172 7.495 -11.529 1.00 98.44 189 LEU A N 1
ATOM 1516 C CA . LEU A 1 189 ? 5.953 6.455 -10.525 1.00 98.44 189 LEU A CA 1
ATOM 1517 C C . LEU A 1 189 ? 7.059 6.462 -9.468 1.00 98.44 189 LEU A C 1
ATOM 1519 O O . LEU A 1 189 ? 6.759 6.558 -8.282 1.00 98.44 189 LEU A O 1
ATOM 1523 N N . LYS A 1 190 ? 8.330 6.423 -9.885 1.00 98.44 190 LYS A N 1
ATOM 1524 C CA . LYS A 1 190 ? 9.483 6.481 -8.974 1.00 98.44 190 LYS A CA 1
ATOM 1525 C C . LYS A 1 190 ? 9.448 7.712 -8.068 1.00 98.44 190 LYS A C 1
ATOM 1527 O O . LYS A 1 190 ? 9.597 7.589 -6.854 1.00 98.44 190 LYS A O 1
ATOM 1532 N N . ARG A 1 191 ? 9.224 8.895 -8.649 1.00 98.06 191 ARG A N 1
ATOM 1533 C CA . ARG A 1 191 ? 9.243 10.174 -7.929 1.00 98.06 191 ARG A CA 1
ATOM 1534 C C . ARG A 1 191 ? 8.106 10.284 -6.919 1.00 98.06 191 ARG A C 1
ATOM 1536 O O . ARG A 1 191 ? 8.357 10.568 -5.747 1.00 98.06 191 ARG A O 1
ATOM 1543 N N . GLU A 1 192 ? 6.871 10.094 -7.371 1.00 98.31 192 GLU A N 1
ATOM 1544 C CA . GLU A 1 192 ? 5.684 10.294 -6.539 1.00 98.31 192 GLU A CA 1
ATOM 1545 C C . GLU A 1 192 ? 5.583 9.198 -5.475 1.00 98.31 192 GLU A C 1
ATOM 1547 O O . GLU A 1 192 ? 5.481 9.502 -4.286 1.00 98.31 192 GLU A O 1
ATOM 1552 N N . LEU A 1 193 ? 5.733 7.924 -5.862 1.00 98.38 193 LEU A N 1
ATOM 1553 C CA . LEU A 1 193 ? 5.684 6.823 -4.902 1.00 98.38 193 LEU A CA 1
ATOM 1554 C C . LEU A 1 193 ? 6.853 6.884 -3.918 1.00 98.38 193 LEU A C 1
ATOM 1556 O O . LEU A 1 193 ? 6.664 6.671 -2.722 1.00 98.38 193 LEU A O 1
ATOM 1560 N N . GLY A 1 194 ? 8.053 7.225 -4.397 1.00 97.81 194 GLY A N 1
ATOM 1561 C CA . GLY A 1 194 ? 9.211 7.436 -3.538 1.00 97.81 194 GLY A CA 1
ATOM 1562 C C . GLY A 1 194 ? 8.951 8.529 -2.501 1.00 97.81 194 GLY A C 1
ATOM 1563 O O . GLY A 1 194 ? 9.293 8.352 -1.332 1.00 97.81 194 GLY A O 1
ATOM 1564 N N . THR A 1 195 ? 8.309 9.632 -2.887 1.00 97.31 195 THR A N 1
ATOM 1565 C CA . THR A 1 195 ? 7.945 10.724 -1.969 1.00 97.31 195 THR A CA 1
ATOM 1566 C C . THR A 1 195 ? 6.938 10.256 -0.916 1.00 97.31 195 THR A C 1
ATOM 1568 O O . THR A 1 195 ? 7.185 10.415 0.281 1.00 97.31 195 THR A O 1
ATOM 1571 N N . GLU A 1 196 ? 5.856 9.606 -1.345 1.00 96.56 196 GLU A N 1
ATOM 1572 C CA . GLU A 1 196 ? 4.799 9.086 -0.470 1.00 96.56 196 GLU A CA 1
ATOM 1573 C C . GLU A 1 196 ? 5.330 8.047 0.532 1.00 96.56 196 GLU A C 1
ATOM 1575 O O . GLU A 1 196 ? 5.055 8.128 1.731 1.00 96.56 196 GLU A O 1
ATOM 1580 N N . MET A 1 197 ? 6.148 7.094 0.071 1.00 96.38 197 MET A N 1
ATOM 1581 C CA . MET A 1 197 ? 6.714 6.046 0.923 1.00 96.38 197 MET A CA 1
ATOM 1582 C C . MET A 1 197 ? 7.764 6.588 1.898 1.00 96.38 197 MET A C 1
ATOM 1584 O O . MET A 1 197 ? 7.794 6.160 3.051 1.00 96.38 197 MET A O 1
ATOM 1588 N N . ASN A 1 198 ? 8.596 7.555 1.489 1.00 95.00 198 ASN A N 1
ATOM 1589 C CA . ASN A 1 198 ? 9.515 8.222 2.420 1.00 95.00 198 ASN A CA 1
ATOM 1590 C C . ASN A 1 198 ? 8.746 8.975 3.511 1.00 95.00 198 ASN A C 1
ATOM 1592 O O . ASN A 1 198 ? 9.114 8.888 4.683 1.00 95.00 198 ASN A O 1
ATOM 1596 N N . TYR A 1 199 ? 7.669 9.678 3.148 1.00 93.94 199 TYR A N 1
ATOM 1597 C CA . TYR A 1 199 ? 6.821 10.367 4.118 1.00 93.94 199 TYR A CA 1
ATOM 1598 C C . TYR A 1 199 ? 6.210 9.384 5.126 1.00 93.94 199 TYR A C 1
ATOM 1600 O O . TYR A 1 199 ? 6.349 9.572 6.336 1.00 93.94 199 TYR A O 1
ATOM 1608 N N . PHE A 1 200 ? 5.621 8.289 4.634 1.00 93.81 200 PHE A N 1
ATOM 1609 C CA . PHE A 1 200 ? 5.108 7.200 5.466 1.00 93.81 200 PHE A CA 1
ATOM 1610 C C . PHE A 1 200 ? 6.171 6.663 6.440 1.00 93.81 200 PHE A C 1
ATOM 1612 O O . PHE A 1 200 ? 5.918 6.587 7.643 1.00 93.81 200 PHE A O 1
ATOM 1619 N N . LEU A 1 201 ? 7.371 6.331 5.950 1.00 93.44 201 LEU A N 1
ATOM 1620 C CA . LEU A 1 201 ? 8.451 5.791 6.781 1.00 93.44 201 LEU A CA 1
ATOM 1621 C C . LEU A 1 201 ? 8.870 6.781 7.876 1.00 93.44 201 LEU A C 1
ATOM 1623 O O . LEU A 1 201 ? 9.110 6.371 9.013 1.00 93.44 201 LEU A O 1
ATOM 1627 N N . MET A 1 202 ? 8.915 8.083 7.575 1.00 91.44 202 MET A N 1
ATOM 1628 C CA . MET A 1 202 ? 9.198 9.119 8.574 1.00 91.44 202 MET A CA 1
ATOM 1629 C C . MET A 1 202 ? 8.125 9.175 9.670 1.00 91.44 202 MET A C 1
ATOM 1631 O O . MET A 1 202 ? 8.455 9.262 10.858 1.00 91.44 202 MET A O 1
ATOM 1635 N N . GLU A 1 203 ? 6.844 9.111 9.304 1.00 90.50 203 GLU A N 1
ATOM 1636 C CA . GLU A 1 203 ? 5.752 9.107 10.280 1.00 90.50 203 GLU A CA 1
ATOM 1637 C C . GLU A 1 203 ? 5.730 7.834 11.128 1.00 90.50 203 GLU A C 1
ATOM 1639 O O . GLU A 1 203 ? 5.556 7.910 12.349 1.00 90.50 203 GLU A O 1
ATOM 1644 N N . LEU A 1 204 ? 5.979 6.680 10.511 1.00 88.94 204 LEU A N 1
ATOM 1645 C CA . LEU A 1 204 ? 6.058 5.403 11.205 1.00 88.94 204 LEU A CA 1
ATOM 1646 C C . LEU A 1 204 ? 7.235 5.371 12.187 1.00 88.94 204 LEU A C 1
ATOM 1648 O O . LEU A 1 204 ? 7.065 4.981 13.340 1.00 88.94 204 LEU A O 1
ATOM 1652 N N . GLN A 1 205 ? 8.413 5.861 11.792 1.00 88.06 205 GLN A N 1
ATOM 1653 C CA . GLN A 1 205 ? 9.552 6.003 12.706 1.00 88.06 205 GLN A CA 1
ATOM 1654 C C . GLN A 1 205 ? 9.209 6.898 13.903 1.00 88.06 205 GLN A C 1
ATOM 1656 O O . GLN A 1 205 ? 9.601 6.601 15.035 1.00 88.06 205 GLN A O 1
ATOM 1661 N N . ARG A 1 206 ? 8.451 7.982 13.685 1.00 86.81 206 ARG A N 1
ATOM 1662 C CA . ARG A 1 206 ? 7.969 8.844 14.773 1.00 86.81 206 ARG A CA 1
ATOM 1663 C C . ARG A 1 206 ? 7.016 8.098 15.708 1.00 86.81 206 ARG A C 1
ATOM 1665 O O . ARG A 1 206 ? 7.086 8.323 16.914 1.00 86.81 206 ARG A O 1
ATOM 1672 N N . TYR A 1 207 ? 6.139 7.246 15.180 1.00 83.94 207 TYR A N 1
ATOM 1673 C CA . TYR A 1 207 ? 5.266 6.382 15.978 1.00 83.94 207 TYR A CA 1
ATOM 1674 C C . TYR A 1 207 ? 6.079 5.385 16.819 1.00 83.94 207 TYR A C 1
ATOM 1676 O O . TYR A 1 207 ? 5.936 5.366 18.041 1.00 83.94 207 TYR A O 1
ATOM 1684 N N . LEU A 1 208 ? 7.004 4.648 16.199 1.00 82.38 208 LEU A N 1
ATOM 1685 C CA . LEU A 1 208 ? 7.816 3.630 16.873 1.00 82.38 208 LEU A CA 1
ATOM 1686 C C . LEU A 1 208 ? 8.684 4.221 17.996 1.00 82.38 208 LEU A C 1
ATOM 1688 O O . LEU A 1 208 ? 8.715 3.681 19.099 1.00 82.38 208 LEU A O 1
ATOM 1692 N N . ARG A 1 209 ? 9.309 5.388 17.773 1.00 79.88 209 ARG A N 1
ATOM 1693 C CA . ARG A 1 209 ? 10.099 6.096 18.804 1.00 79.88 209 ARG A CA 1
ATOM 1694 C C . ARG A 1 209 ? 9.275 6.552 20.011 1.00 79.88 209 ARG A C 1
ATOM 1696 O O . ARG A 1 209 ? 9.836 6.766 21.079 1.00 79.88 209 ARG A O 1
ATOM 1703 N N . ARG A 1 210 ? 7.964 6.751 19.851 1.00 72.25 210 ARG A N 1
ATOM 1704 C CA . ARG A 1 210 ? 7.065 7.128 20.957 1.00 72.25 210 ARG A CA 1
ATOM 1705 C C . ARG A 1 210 ? 6.592 5.921 21.766 1.00 72.25 210 ARG A C 1
ATOM 1707 O O . ARG A 1 210 ? 6.222 6.100 22.919 1.00 72.25 210 ARG A O 1
ATOM 1714 N N . GLY A 1 211 ? 6.593 4.727 21.171 1.00 56.03 211 GLY A N 1
ATOM 1715 C CA . GLY A 1 211 ? 6.240 3.474 21.844 1.00 56.03 211 GLY A CA 1
ATOM 1716 C C . GLY A 1 211 ? 7.367 2.889 22.699 1.00 56.03 211 GLY A C 1
ATOM 1717 O O . GLY A 1 211 ? 7.105 2.069 23.573 1.00 56.03 211 GLY A O 1
ATOM 1718 N N . THR A 1 212 ? 8.616 3.315 22.490 1.00 46.84 212 THR A N 1
ATOM 1719 C CA . THR A 1 212 ? 9.745 2.911 23.335 1.00 46.84 212 THR A CA 1
ATOM 1720 C C . THR A 1 212 ? 9.792 3.769 24.603 1.00 46.84 212 THR A C 1
ATOM 1722 O O . THR A 1 212 ? 9.868 4.995 24.475 1.00 46.84 212 THR A O 1
ATOM 1725 N N . PRO A 1 213 ? 9.790 3.190 25.820 1.00 40.88 213 PRO A N 1
ATOM 1726 C CA . PRO A 1 213 ? 10.043 3.961 27.028 1.00 40.88 213 PRO A CA 1
ATOM 1727 C C . PRO A 1 213 ? 11.427 4.602 26.907 1.00 40.88 213 PRO A C 1
ATOM 1729 O O . PRO A 1 213 ? 12.447 3.920 26.830 1.00 40.88 213 PRO A O 1
ATOM 1732 N N . SER A 1 214 ? 11.460 5.931 26.843 1.00 36.91 214 SER A N 1
ATOM 1733 C CA . SER A 1 214 ? 12.708 6.681 26.898 1.00 36.91 214 SER A CA 1
ATOM 1734 C C . SER A 1 214 ? 13.250 6.542 28.320 1.00 36.91 214 SER A C 1
ATOM 1736 O O . SER A 1 214 ? 12.831 7.270 29.217 1.00 36.91 214 SER A O 1
ATOM 1738 N N . SER A 1 215 ? 14.135 5.571 28.554 1.00 33.94 215 SER A N 1
ATOM 1739 C CA . SER A 1 215 ? 14.820 5.420 29.840 1.00 33.94 215 SER A CA 1
ATOM 1740 C C . SER A 1 215 ? 15.520 6.734 30.208 1.00 33.94 215 SER A C 1
ATOM 1742 O O . SER A 1 215 ? 16.319 7.241 29.413 1.00 33.94 215 SER A O 1
ATOM 1744 N N . PRO A 1 216 ? 15.271 7.309 31.398 1.00 42.28 216 PRO A N 1
ATOM 1745 C CA . PRO A 1 216 ? 15.951 8.512 31.834 1.00 42.28 216 PRO A CA 1
ATOM 1746 C C . PRO A 1 216 ? 17.329 8.111 32.358 1.00 42.28 216 PRO A C 1
ATOM 1748 O O . PRO A 1 216 ? 17.512 7.831 33.538 1.00 42.28 216 PRO A O 1
ATOM 1751 N N . SER A 1 217 ? 18.327 8.031 31.483 1.00 43.03 217 SER A N 1
ATOM 1752 C CA . SER A 1 217 ? 19.721 7.979 31.926 1.00 43.03 217 SER A CA 1
ATOM 1753 C C . SER A 1 217 ? 20.670 8.522 30.873 1.00 43.03 217 SER A C 1
ATOM 1755 O O . SER A 1 217 ? 21.223 7.785 30.068 1.00 43.03 217 SER A O 1
ATOM 1757 N N . ALA A 1 218 ? 20.868 9.838 30.925 1.00 41.16 218 ALA A N 1
ATOM 1758 C CA . ALA A 1 218 ? 22.165 10.475 30.702 1.00 41.16 218 ALA A CA 1
ATOM 1759 C C . ALA A 1 218 ? 22.113 11.955 31.127 1.00 41.16 218 ALA A C 1
ATOM 1761 O O . ALA A 1 218 ? 22.502 12.841 30.372 1.00 41.16 218 ALA A O 1
ATOM 1762 N N . ALA A 1 219 ? 21.667 12.245 32.353 1.00 39.44 219 ALA A N 1
ATOM 1763 C CA . ALA A 1 219 ? 22.053 13.497 33.001 1.00 39.44 219 ALA A CA 1
ATOM 1764 C C . ALA A 1 219 ? 23.527 13.364 33.423 1.00 39.44 219 ALA A C 1
ATOM 1766 O O . ALA A 1 219 ? 23.838 13.027 34.563 1.00 39.44 219 ALA A O 1
ATOM 1767 N N . LYS A 1 220 ? 24.456 13.540 32.477 1.00 41.25 220 LYS A N 1
ATOM 1768 C CA . LYS A 1 220 ? 25.872 13.705 32.812 1.00 41.25 220 LYS A CA 1
ATOM 1769 C C . LYS A 1 220 ? 26.093 15.163 33.205 1.00 41.25 220 LYS A C 1
ATOM 1771 O O . LYS A 1 220 ? 25.987 16.064 32.381 1.00 41.25 220 LYS A O 1
ATOM 1776 N N . SER A 1 221 ? 26.366 15.347 34.492 1.00 37.75 221 SER A N 1
ATOM 1777 C CA . SER A 1 221 ? 26.860 16.574 35.119 1.00 37.75 221 SER A CA 1
ATOM 1778 C C . SER A 1 221 ? 28.004 17.214 34.312 1.00 37.75 221 SER A C 1
ATOM 1780 O O . SER A 1 221 ? 28.845 16.480 33.782 1.00 37.75 221 SER A O 1
ATOM 1782 N N . PRO A 1 222 ? 28.110 18.554 34.253 1.00 41.75 222 PRO A N 1
ATOM 1783 C CA . PRO A 1 222 ? 29.229 19.213 33.597 1.00 41.75 222 PRO A CA 1
ATOM 1784 C C . PRO A 1 222 ? 30.490 19.102 34.467 1.00 41.75 222 PRO A C 1
ATOM 1786 O O . PRO A 1 222 ? 30.458 19.367 35.669 1.00 41.75 222 PRO A O 1
ATOM 1789 N N . ARG A 1 223 ? 31.618 18.734 33.854 1.00 36.59 223 ARG A N 1
ATOM 1790 C CA . ARG A 1 223 ? 32.966 18.983 34.385 1.00 36.59 223 ARG A CA 1
ATOM 1791 C C . ARG A 1 223 ? 33.761 19.748 33.319 1.00 36.59 223 ARG A C 1
ATOM 1793 O O . ARG A 1 223 ? 33.724 19.333 32.162 1.00 36.59 223 ARG A O 1
ATOM 1800 N N . PRO A 1 224 ? 34.450 20.845 33.673 1.00 44.09 224 PRO A N 1
ATOM 1801 C CA . PRO A 1 224 ? 35.203 21.648 32.719 1.00 44.09 224 PRO A CA 1
ATOM 1802 C C . PRO A 1 224 ? 36.596 21.046 32.485 1.00 44.09 224 PRO A C 1
ATOM 1804 O O . PRO A 1 224 ? 37.284 20.671 33.432 1.00 44.09 224 PRO A O 1
ATOM 1807 N N . GLY A 1 225 ? 37.018 20.974 31.223 1.00 35.19 225 GLY A N 1
ATOM 1808 C CA . GLY A 1 225 ? 38.363 20.550 30.835 1.00 35.19 225 GLY A CA 1
ATOM 1809 C C . GLY A 1 225 ? 38.593 20.734 29.337 1.00 35.19 225 GLY A C 1
ATOM 1810 O O . GLY A 1 225 ? 37.948 20.082 28.525 1.00 35.19 225 GLY A O 1
ATOM 1811 N N . LEU A 1 226 ? 39.480 21.669 29.002 1.00 37.16 226 LEU A N 1
ATOM 1812 C CA . LEU A 1 226 ? 39.909 22.096 27.667 1.00 37.16 226 LEU A CA 1
ATOM 1813 C C . LEU A 1 226 ? 40.286 20.941 26.718 1.00 37.16 226 LEU A C 1
ATOM 1815 O O . LEU A 1 226 ? 41.103 20.095 27.069 1.00 37.16 226 LEU A O 1
ATOM 1819 N N . SER A 1 227 ? 39.840 21.010 25.461 1.00 31.05 227 SER A N 1
ATOM 1820 C CA . SER A 1 227 ? 40.731 21.180 24.294 1.00 31.05 227 SER A CA 1
ATOM 1821 C C . SER A 1 227 ? 39.954 21.215 22.969 1.00 31.05 227 SER A C 1
ATOM 1823 O O . SER A 1 227 ? 38.897 20.623 22.791 1.00 31.05 227 SER A O 1
ATOM 1825 N N . THR A 1 228 ? 40.506 22.019 22.073 1.00 34.59 228 THR A N 1
ATOM 1826 C CA . THR A 1 228 ? 40.111 22.429 20.723 1.00 34.59 228 THR A CA 1
ATOM 1827 C C . THR A 1 228 ? 39.900 21.295 19.716 1.00 34.59 228 THR A C 1
ATOM 1829 O O . THR A 1 228 ? 40.760 20.427 19.608 1.00 34.59 228 THR A O 1
ATOM 1832 N N . THR A 1 229 ? 38.846 21.379 18.889 1.00 31.69 229 THR A N 1
ATOM 1833 C CA . THR A 1 229 ? 38.873 21.270 17.404 1.00 31.69 229 THR A CA 1
ATOM 1834 C C . THR A 1 229 ? 37.457 21.405 16.803 1.00 31.69 229 THR A C 1
ATOM 1836 O O . THR A 1 229 ? 36.453 21.072 17.421 1.00 31.69 229 THR A O 1
ATOM 1839 N N . THR A 1 230 ? 37.405 21.994 15.610 1.00 39.16 230 THR A N 1
ATOM 1840 C CA . THR A 1 230 ? 36.273 22.442 14.767 1.00 39.16 230 THR A CA 1
ATOM 1841 C C . THR A 1 230 ? 35.166 21.412 14.455 1.00 39.16 230 THR A C 1
ATOM 1843 O O . THR A 1 230 ? 35.473 20.229 14.322 1.00 39.16 230 THR A O 1
ATOM 1846 N N . PRO A 1 231 ? 33.901 21.833 14.209 1.00 34.31 231 PRO A N 1
ATOM 1847 C CA . PRO A 1 231 ? 32.820 20.922 13.844 1.00 34.31 231 PRO A CA 1
ATOM 1848 C C . PRO A 1 231 ? 32.773 20.693 12.323 1.00 34.31 231 PRO A C 1
ATOM 1850 O O . PRO A 1 231 ? 32.459 21.597 11.552 1.00 34.31 231 PRO A O 1
ATOM 1853 N N . LEU A 1 232 ? 33.040 19.461 11.887 1.00 32.91 232 LEU A N 1
ATOM 1854 C CA . LEU A 1 232 ? 32.622 18.961 10.576 1.00 32.91 232 LEU A CA 1
ATOM 1855 C C . LEU A 1 232 ? 31.253 18.289 10.732 1.00 32.91 232 LEU A C 1
ATOM 1857 O O . LEU A 1 232 ? 31.095 17.362 11.526 1.00 32.91 232 LEU A O 1
ATOM 1861 N N . LEU A 1 233 ? 30.266 18.771 9.970 1.00 44.69 233 LEU A N 1
ATOM 1862 C CA . LEU A 1 233 ? 28.959 18.137 9.785 1.00 44.69 233 LEU A CA 1
ATOM 1863 C C . LEU A 1 233 ? 29.159 16.722 9.210 1.00 44.69 233 LEU A C 1
ATOM 1865 O O . LEU A 1 233 ? 29.298 16.537 8.004 1.00 44.69 233 LEU A O 1
ATOM 1869 N N . GLY A 1 234 ? 29.173 15.723 10.088 1.00 29.73 234 GLY A N 1
ATOM 1870 C CA . GLY A 1 234 ? 29.267 14.306 9.752 1.00 29.73 234 GLY A CA 1
ATOM 1871 C C . GLY A 1 234 ? 28.019 13.573 10.218 1.00 29.73 234 GLY A C 1
ATOM 1872 O O . GLY A 1 234 ? 27.864 13.249 11.390 1.00 29.73 234 GLY A O 1
ATOM 1873 N N . ARG A 1 235 ? 27.113 13.346 9.273 1.00 46.84 235 ARG A N 1
ATOM 1874 C CA . ARG A 1 235 ? 25.876 12.569 9.374 1.00 46.84 235 ARG A CA 1
ATOM 1875 C C . ARG A 1 235 ? 26.157 11.184 9.986 1.00 46.84 235 ARG A C 1
ATOM 1877 O O . ARG A 1 235 ? 26.668 10.307 9.303 1.00 46.84 235 ARG A O 1
ATOM 1884 N N . SER A 1 236 ? 25.796 10.980 11.251 1.00 34.78 236 SER A N 1
ATOM 1885 C CA . SER A 1 236 ? 25.743 9.655 11.880 1.00 34.78 236 SER A CA 1
ATOM 1886 C C . SER A 1 236 ? 24.443 9.538 12.669 1.00 34.78 236 SER A C 1
ATOM 1888 O O . SER A 1 236 ? 24.347 9.937 13.827 1.00 34.78 236 SER A O 1
ATOM 1890 N N . LEU A 1 237 ? 23.401 9.048 11.994 1.00 43.56 237 LEU A N 1
ATOM 1891 C CA . LEU A 1 237 ? 22.222 8.498 12.658 1.00 43.56 237 LEU A CA 1
ATOM 1892 C C . LEU A 1 237 ? 22.603 7.082 13.077 1.00 43.56 237 LEU A C 1
ATOM 1894 O O . LEU A 1 237 ? 22.405 6.116 12.342 1.00 43.56 237 LEU A O 1
ATOM 1898 N N . SER A 1 238 ? 23.255 7.005 14.230 1.00 38.91 238 SER A N 1
ATOM 1899 C CA . SER A 1 238 ? 23.661 5.765 14.859 1.00 38.91 238 SER A CA 1
ATOM 1900 C C . SER A 1 238 ? 22.448 4.882 15.141 1.00 38.91 238 SER A C 1
ATOM 1902 O O . SER A 1 238 ? 21.426 5.308 15.678 1.00 38.91 238 SER A O 1
ATOM 1904 N N . GLN A 1 239 ? 22.626 3.629 14.736 1.00 44.91 239 GLN A N 1
ATOM 1905 C CA . GLN A 1 239 ? 21.902 2.429 15.121 1.00 44.91 239 GLN A CA 1
ATOM 1906 C C . GLN A 1 239 ? 21.268 2.546 16.517 1.00 44.91 239 GLN A C 1
ATOM 1908 O O . GLN A 1 239 ? 21.952 2.433 17.534 1.00 44.91 239 GLN A O 1
ATOM 1913 N N . SER A 1 240 ? 19.946 2.705 16.578 1.00 39.62 240 SER A N 1
ATOM 1914 C CA . SER A 1 240 ? 19.203 2.190 17.723 1.00 39.62 240 SER A CA 1
ATOM 1915 C C . SER A 1 240 ? 18.972 0.710 17.460 1.00 39.62 240 SER A C 1
ATOM 1917 O O . SER A 1 240 ? 18.292 0.356 16.497 1.00 39.62 240 SER A O 1
ATOM 1919 N N . SER A 1 241 ? 19.580 -0.134 18.289 1.00 39.56 241 SER A N 1
ATOM 1920 C CA . SER A 1 241 ? 19.294 -1.563 18.387 1.00 39.56 241 SER A CA 1
ATOM 1921 C C . SER A 1 241 ? 17.778 -1.789 18.414 1.00 39.56 241 SER A C 1
ATOM 1923 O O . SER A 1 241 ? 17.109 -1.479 19.400 1.00 39.56 241 SER A O 1
ATOM 1925 N N . PHE A 1 242 ? 17.234 -2.258 17.292 1.00 47.22 242 PHE A N 1
ATOM 1926 C CA . PHE A 1 242 ? 15.879 -2.775 17.215 1.00 47.22 242 PHE A CA 1
ATOM 1927 C C . PHE A 1 242 ? 15.906 -4.173 17.828 1.00 47.22 242 PHE A C 1
ATOM 1929 O O . PHE A 1 242 ? 16.648 -5.031 17.350 1.00 47.22 242 PHE A O 1
ATOM 1936 N N . ALA A 1 243 ? 15.084 -4.436 18.842 1.00 43.12 243 ALA A N 1
ATOM 1937 C CA . ALA A 1 243 ? 14.657 -5.810 19.072 1.00 43.12 243 ALA A CA 1
ATOM 1938 C C . ALA A 1 243 ? 13.917 -6.244 17.795 1.00 43.12 243 ALA A C 1
ATOM 1940 O O . ALA A 1 243 ? 12.943 -5.602 17.405 1.00 43.12 243 ALA A O 1
ATOM 1941 N N . SER A 1 244 ? 14.442 -7.243 17.086 1.00 47.31 244 SER A N 1
ATOM 1942 C CA . SER A 1 244 ? 13.944 -7.685 15.782 1.00 47.31 244 SER A CA 1
ATOM 1943 C C . SER A 1 244 ? 12.580 -8.358 15.932 1.00 47.31 244 SER A C 1
ATOM 1945 O O . SER A 1 244 ? 12.483 -9.579 16.054 1.00 47.31 244 SER A O 1
ATOM 1947 N N . THR A 1 245 ? 11.513 -7.564 15.963 1.00 64.81 245 THR A N 1
ATOM 1948 C CA . THR A 1 245 ? 10.167 -8.072 15.702 1.00 64.81 245 THR A CA 1
ATOM 1949 C C . THR A 1 245 ? 9.996 -8.237 14.188 1.00 64.81 245 THR A C 1
ATOM 1951 O O . THR A 1 245 ? 10.529 -7.420 13.432 1.00 64.81 245 THR A O 1
ATOM 1954 N N . PRO A 1 246 ? 9.264 -9.258 13.711 1.00 64.19 246 PRO A N 1
ATOM 1955 C CA . PRO A 1 246 ? 9.015 -9.451 12.278 1.00 64.19 246 PRO A CA 1
ATOM 1956 C C . PRO A 1 246 ? 8.399 -8.212 11.600 1.00 64.19 246 PRO A C 1
ATOM 1958 O O . PRO A 1 246 ? 8.753 -7.899 10.468 1.00 64.19 246 PRO A O 1
ATOM 1961 N N . GLU A 1 247 ? 7.581 -7.441 12.324 1.00 68.56 247 GLU A N 1
ATOM 1962 C CA . GLU A 1 247 ? 7.044 -6.144 11.876 1.00 68.56 247 GLU A CA 1
ATOM 1963 C C . GLU A 1 247 ? 8.159 -5.151 11.505 1.00 68.56 247 GLU A C 1
ATOM 1965 O O . GLU A 1 247 ? 8.107 -4.468 10.483 1.00 68.56 247 GLU A O 1
ATOM 1970 N N . THR A 1 248 ? 9.215 -5.088 12.321 1.00 78.81 248 THR A N 1
ATOM 1971 C CA . THR A 1 248 ? 10.353 -4.195 12.081 1.00 78.81 248 THR A CA 1
ATOM 1972 C C . THR A 1 248 ? 11.133 -4.615 10.835 1.00 78.81 248 THR A C 1
ATOM 1974 O O . THR A 1 248 ? 11.592 -3.756 10.082 1.00 78.81 248 THR A O 1
ATOM 1977 N N . GLU A 1 249 ? 11.270 -5.920 10.591 1.00 86.69 249 GLU A N 1
ATOM 1978 C CA . GLU A 1 249 ? 11.946 -6.440 9.397 1.00 86.69 249 GLU A CA 1
ATOM 1979 C C . GLU A 1 249 ? 11.171 -6.111 8.117 1.00 86.69 249 GLU A C 1
ATOM 1981 O O . GLU A 1 249 ? 11.776 -5.687 7.130 1.00 86.69 249 GLU A O 1
ATOM 1986 N N . PHE A 1 250 ? 9.836 -6.191 8.142 1.00 90.00 250 PHE A N 1
ATOM 1987 C CA . PHE A 1 250 ? 9.024 -5.783 6.996 1.00 90.00 250 PHE A CA 1
ATOM 1988 C C . PHE A 1 250 ? 9.216 -4.297 6.658 1.00 90.00 250 PHE A C 1
ATOM 1990 O O . PHE A 1 250 ? 9.415 -3.945 5.497 1.00 90.00 250 PHE A O 1
ATOM 1997 N N . PHE A 1 251 ? 9.248 -3.403 7.649 1.00 90.62 251 PHE A N 1
ATOM 1998 C CA . PHE A 1 251 ? 9.472 -1.977 7.376 1.00 90.62 251 PHE A CA 1
ATOM 1999 C C . PHE A 1 251 ? 10.898 -1.654 6.925 1.00 90.62 251 PHE A C 1
ATOM 2001 O O . PHE A 1 251 ? 11.083 -0.737 6.122 1.00 90.62 251 PHE A O 1
ATOM 2008 N N . LYS A 1 252 ? 11.904 -2.412 7.379 1.00 92.06 252 LYS A N 1
ATOM 2009 C CA . LYS A 1 252 ? 13.258 -2.335 6.809 1.00 92.06 252 LYS A CA 1
ATOM 2010 C C . LYS A 1 252 ? 13.253 -2.739 5.338 1.00 92.06 252 LYS A C 1
ATOM 2012 O O . LYS A 1 252 ? 13.852 -2.042 4.527 1.00 92.06 252 LYS A O 1
ATOM 2017 N N . PHE A 1 253 ? 12.536 -3.803 4.979 1.00 94.12 253 PHE A N 1
ATOM 2018 C CA . PHE A 1 253 ? 12.374 -4.200 3.581 1.00 94.12 253 PHE A CA 1
ATOM 2019 C C . PHE A 1 253 ? 11.700 -3.099 2.747 1.00 94.12 253 PHE A C 1
ATOM 2021 O O . PHE A 1 253 ? 12.198 -2.753 1.679 1.00 94.12 253 PHE A O 1
ATOM 2028 N N . VAL A 1 254 ? 10.640 -2.469 3.263 1.00 95.62 254 VAL A N 1
ATOM 2029 C CA . VAL A 1 254 ? 9.997 -1.312 2.612 1.00 95.62 254 VAL A CA 1
ATOM 2030 C C . VAL A 1 254 ? 10.986 -0.154 2.422 1.00 95.62 254 VAL A C 1
ATOM 2032 O O . VAL A 1 254 ? 11.000 0.492 1.375 1.00 95.62 254 VAL A O 1
ATOM 2035 N N . GLN A 1 255 ? 11.840 0.113 3.411 1.00 95.00 255 GLN A N 1
ATOM 2036 C CA . GLN A 1 255 ? 12.881 1.133 3.305 1.00 95.00 255 GLN A CA 1
ATOM 2037 C C . GLN A 1 255 ? 13.914 0.796 2.219 1.00 95.00 255 GLN A C 1
ATOM 2039 O O . GLN A 1 255 ? 14.255 1.669 1.418 1.00 95.00 255 GLN A O 1
ATOM 2044 N N . GLU A 1 256 ? 14.387 -0.449 2.160 1.00 95.50 256 GLU A N 1
ATOM 2045 C CA . GLU A 1 256 ? 15.303 -0.901 1.108 1.00 95.50 256 GLU A CA 1
ATOM 2046 C C . GLU A 1 256 ? 14.654 -0.826 -0.275 1.00 95.50 256 GLU A C 1
ATOM 2048 O O . GLU A 1 256 ? 15.279 -0.340 -1.214 1.00 95.50 256 GLU A O 1
ATOM 2053 N N . PHE A 1 257 ? 13.375 -1.187 -0.403 1.00 96.75 257 PHE A N 1
ATOM 2054 C CA . PHE A 1 257 ? 12.625 -1.031 -1.648 1.00 96.75 257 PHE A CA 1
ATOM 2055 C C . PHE A 1 257 ? 12.647 0.419 -2.151 1.00 96.75 257 PHE A C 1
ATOM 2057 O O . PHE A 1 257 ? 12.956 0.681 -3.314 1.00 96.75 257 PHE A O 1
ATOM 2064 N N . VAL A 1 258 ? 12.390 1.390 -1.269 1.00 96.25 258 VAL A N 1
ATOM 2065 C CA . VAL A 1 258 ? 12.442 2.816 -1.625 1.00 96.25 258 VAL A CA 1
ATOM 2066 C C . VAL A 1 258 ? 13.837 3.223 -2.104 1.00 96.25 258 VAL A C 1
ATOM 2068 O O . VAL A 1 258 ? 13.953 4.034 -3.020 1.00 96.25 258 VAL A O 1
ATOM 2071 N N . ILE A 1 259 ? 14.899 2.691 -1.495 1.00 95.25 259 ILE A N 1
ATOM 2072 C CA . ILE A 1 259 ? 16.283 3.041 -1.837 1.00 95.25 259 ILE A CA 1
ATOM 2073 C C . ILE A 1 259 ? 16.722 2.393 -3.153 1.00 95.25 259 ILE A C 1
ATOM 2075 O O . ILE A 1 259 ? 17.345 3.070 -3.964 1.00 95.25 259 ILE A O 1
ATOM 2079 N N . GLN A 1 260 ? 16.414 1.114 -3.354 1.00 94.69 260 GLN A N 1
ATOM 2080 C CA . GLN A 1 260 ? 16.954 0.317 -4.457 1.00 94.69 260 GLN A CA 1
ATOM 2081 C C . GLN A 1 260 ? 16.072 0.349 -5.711 1.00 94.69 260 GLN A C 1
ATOM 2083 O O . GLN A 1 260 ? 16.576 0.202 -6.821 1.00 94.69 260 GLN A O 1
ATOM 2088 N N . VAL A 1 261 ? 14.755 0.518 -5.553 1.00 94.75 261 VAL A N 1
ATOM 2089 C CA . VAL A 1 261 ? 13.788 0.411 -6.660 1.00 94.75 261 VAL A CA 1
ATOM 2090 C C . VAL A 1 261 ? 13.265 1.780 -7.090 1.00 94.75 261 VAL A C 1
ATOM 2092 O O . VAL A 1 261 ? 13.127 2.036 -8.289 1.00 94.75 261 VAL A O 1
ATOM 2095 N N . LEU A 1 262 ? 12.966 2.664 -6.132 1.00 94.62 262 LEU A N 1
ATOM 2096 C CA . LEU A 1 262 ? 12.298 3.944 -6.409 1.00 94.62 262 LEU A CA 1
ATOM 2097 C C . LEU A 1 262 ? 13.243 5.140 -6.574 1.00 94.62 262 LEU A C 1
ATOM 2099 O O . LEU A 1 262 ? 12.808 6.165 -7.096 1.00 94.62 262 LEU A O 1
ATOM 2103 N N . LYS A 1 263 ? 14.507 5.028 -6.159 1.00 87.19 263 LYS A N 1
ATOM 2104 C CA . LYS A 1 263 ? 15.552 6.011 -6.491 1.00 87.19 263 LYS A CA 1
ATOM 2105 C C . LYS A 1 263 ? 16.253 5.656 -7.806 1.00 87.19 263 LYS A C 1
ATOM 2107 O O . LYS A 1 263 ? 16.972 6.543 -8.304 1.00 87.19 263 LYS A O 1
#